Protein AF-A0A6S6RP24-F1 (afdb_monomer)

pLDDT: mean 76.15, std 16.18, range [41.09, 98.12]

Radius of gyration: 31.9 Å; Cα contacts (8 Å, |Δi|>4): 87; chains: 1; bounding box: 63×34×92 Å

Mean predicted aligned error: 13.25 Å

Foldseek 3Di:
DVVVVVLVVLVVLLVVLCVLCVVVQPPQQPDQPDDPVLDPDPDSGVVVLSVRLVVLSVVLVVVVVVVPPVSNVVSVVSSVSSSVSSVVCSVCVVVVVVVVVVVLVVVLVVLVVVLVVLVVVLVVLVVVLVVLVVVLVVDDDPVSNVVSVVVNVVSVVVNVVSVVVNVVSVVVNVVSVVVVVD

Sequence (182 aa):
MKTQKLLNALEEQIEALPEKIKSIAHSSFITLRFDQKLFHRKSHQLSECLFEIKQHFNQLKHAVITSRSEQVTFLTEKIITQIGAITRESATQTLREQESQHNQKEKTIDLYERLVQHEDYQCRLIAMINDREQKLDKQQSYVACQKLQQEIAALTGRLVRCRQALSLIERTIERYENQSIE

Nearest PDB structures (foldseek):
  3na7-assembly1_A  TM=6.190E-01  e=3.189E+00  Helicobacter pylori NCTC 11638
  4wpe-assembly1_A-2  TM=4.693E-01  e=1.958E+00  Saccharomyces cerevisiae S288C
  8otz-assembly1_DQ  TM=2.083E-01  e=5.785E+00  Bos taurus

Secondary structure (DSSP, 8-state):
-HHHHHHHHHHHHHHHHHHHHTTTTTS--SS--S-TTS-SS--SSHHHHHHHHHHHHHHHHHHHHTT-HHHHHHHHHHHHHHHHHHHHHHHHHHHHHHHHHHHHHHHHHHHHHHHHHHHHHHHHHHHHHHHHHHHHHT---HHHHHHHHHHHHHHHHHHHHHHHHHHHHHHHHHHHHHHHH-

Structure (mmCIF, N/CA/C/O backbone):
data_AF-A0A6S6RP24-F1
#
_entry.id   AF-A0A6S6RP24-F1
#
loop_
_atom_site.group_PDB
_atom_site.id
_atom_site.type_symbol
_atom_site.label_atom_id
_atom_site.label_alt_id
_atom_site.label_comp_id
_atom_site.label_asym_id
_atom_site.label_entity_id
_atom_site.label_seq_id
_atom_site.pdbx_PDB_ins_code
_atom_site.Cartn_x
_atom_site.Cartn_y
_atom_site.Cartn_z
_atom_site.occupancy
_atom_site.B_iso_or_equiv
_atom_site.auth_seq_id
_atom_site.auth_comp_id
_atom_site.auth_asym_id
_atom_site.auth_atom_id
_atom_site.pdbx_PDB_model_num
ATOM 1 N N . MET A 1 1 ? -34.838 0.017 46.800 1.00 41.09 1 MET A N 1
ATOM 2 C CA . MET A 1 1 ? -35.391 -1.172 46.105 1.00 41.09 1 MET A CA 1
ATOM 3 C C . MET A 1 1 ? -35.358 -1.066 44.575 1.00 41.09 1 MET A C 1
ATOM 5 O O . MET A 1 1 ? -34.763 -1.943 43.969 1.00 41.09 1 MET A O 1
ATOM 9 N N . LYS A 1 2 ? -35.920 -0.035 43.913 1.00 50.56 2 LYS A N 1
ATOM 10 C CA . LYS A 1 2 ? -35.819 0.102 42.434 1.00 50.56 2 LYS A CA 1
ATOM 11 C C . LYS A 1 2 ? -34.409 0.470 41.934 1.00 50.56 2 LYS A C 1
ATOM 13 O O . LYS A 1 2 ? -33.954 -0.087 40.945 1.00 50.56 2 LYS A O 1
ATOM 18 N N . THR A 1 3 ? -33.701 1.340 42.655 1.00 53.56 3 THR A N 1
ATOM 19 C CA . THR A 1 3 ? -32.332 1.781 42.322 1.00 53.56 3 THR A CA 1
ATOM 20 C C . THR A 1 3 ? -31.301 0.656 42.415 1.00 53.56 3 THR A C 1
ATOM 22 O O . THR A 1 3 ? -30.492 0.508 41.514 1.00 53.56 3 THR A O 1
ATOM 25 N N . GLN A 1 4 ? -31.381 -0.197 43.442 1.00 53.41 4 GLN A N 1
ATOM 26 C CA . GLN A 1 4 ? -30.519 -1.382 43.581 1.00 53.41 4 GLN A CA 1
ATOM 27 C C . GLN A 1 4 ? -30.743 -2.414 42.468 1.00 53.41 4 GLN A C 1
ATOM 29 O O . GLN A 1 4 ? -29.782 -2.985 41.976 1.00 53.41 4 GLN A O 1
ATOM 34 N N . LYS A 1 5 ? -31.988 -2.621 42.014 1.00 59.09 5 LYS A N 1
ATOM 35 C CA . LYS A 1 5 ? -32.266 -3.528 40.886 1.00 59.09 5 LYS A CA 1
ATOM 36 C C . LYS A 1 5 ? -31.691 -3.009 39.563 1.00 59.09 5 LYS A C 1
ATOM 38 O O . LYS A 1 5 ? -31.175 -3.800 38.786 1.00 59.09 5 LYS A O 1
ATOM 43 N N . LEU A 1 6 ? -31.745 -1.695 39.330 1.00 60.12 6 LEU A N 1
ATOM 44 C CA . LEU A 1 6 ? -31.120 -1.061 38.161 1.00 60.12 6 LEU A CA 1
ATOM 45 C C . LEU A 1 6 ? -29.589 -1.109 38.227 1.00 60.12 6 LEU A C 1
ATOM 47 O O . LEU A 1 6 ? -28.946 -1.316 37.204 1.00 60.12 6 LEU A O 1
ATOM 51 N N . LEU A 1 7 ? -29.016 -0.965 39.425 1.00 59.06 7 LEU A N 1
ATOM 52 C CA . LEU A 1 7 ? -27.573 -1.069 39.631 1.00 59.06 7 LEU A CA 1
ATOM 53 C C . LEU A 1 7 ? -27.072 -2.494 39.362 1.00 59.06 7 LEU A C 1
ATOM 55 O O . LEU A 1 7 ? -26.070 -2.657 38.678 1.00 59.06 7 LEU A O 1
ATOM 59 N N . ASN A 1 8 ? -27.822 -3.504 39.810 1.00 58.22 8 ASN A N 1
ATOM 60 C CA . ASN A 1 8 ? -27.513 -4.909 39.546 1.00 58.22 8 ASN A CA 1
ATOM 61 C C . ASN A 1 8 ? -27.674 -5.262 38.057 1.00 58.22 8 ASN A C 1
ATOM 63 O O . ASN A 1 8 ? -26.861 -6.001 37.523 1.00 58.22 8 ASN A O 1
ATOM 67 N N . ALA A 1 9 ? -28.672 -4.702 37.364 1.00 61.31 9 ALA A N 1
ATOM 68 C CA . ALA A 1 9 ? -28.836 -4.908 35.922 1.00 61.31 9 ALA A CA 1
ATOM 69 C C . ALA A 1 9 ? -27.711 -4.248 35.099 1.00 61.31 9 ALA A C 1
ATOM 71 O O . ALA A 1 9 ? -27.283 -4.790 34.083 1.00 61.31 9 ALA A O 1
ATOM 72 N N . LEU A 1 10 ? -27.210 -3.087 35.538 1.00 60.59 10 LEU A N 1
ATOM 73 C CA . LEU A 1 10 ? -26.023 -2.458 34.952 1.00 60.59 10 LEU A CA 1
ATOM 74 C C . LEU A 1 10 ? -24.7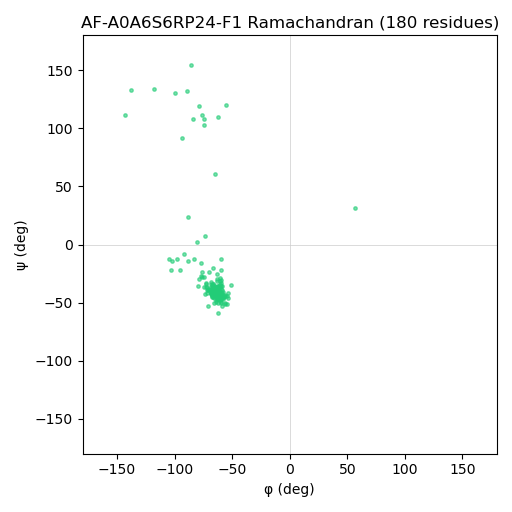56 -3.270 35.236 1.00 60.59 10 LEU A C 1
ATOM 76 O O . LEU A 1 10 ? -23.921 -3.406 34.350 1.00 60.59 10 LEU A O 1
ATOM 80 N N . GLU A 1 11 ? -24.628 -3.835 36.437 1.00 59.59 11 GLU A N 1
ATOM 81 C CA . GLU A 1 11 ? -23.529 -4.735 36.798 1.00 59.59 11 GLU A CA 1
ATOM 82 C C . GLU A 1 11 ? -23.505 -5.972 35.894 1.00 59.59 11 GLU A C 1
ATOM 84 O O . GLU A 1 11 ? -22.474 -6.290 35.312 1.00 59.59 11 GLU A O 1
ATOM 89 N N . GLU A 1 12 ? -24.665 -6.586 35.674 1.00 62.12 12 GLU A N 1
ATOM 90 C CA . GLU A 1 12 ? -24.831 -7.755 34.810 1.00 62.12 12 GLU A CA 1
ATOM 91 C C . GLU A 1 12 ? -24.532 -7.430 33.334 1.00 62.12 12 GLU A C 1
ATOM 93 O O . GLU A 1 12 ? -23.893 -8.212 32.629 1.00 62.12 12 GLU A O 1
ATOM 98 N N . GLN A 1 13 ? -24.896 -6.231 32.859 1.00 62.31 13 GL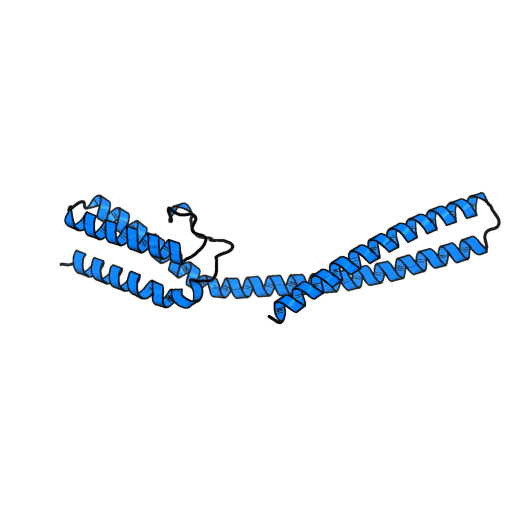N A N 1
ATOM 99 C CA . GLN A 1 13 ? -24.507 -5.767 31.521 1.00 62.31 13 GLN A CA 1
ATOM 100 C C . GLN A 1 13 ? -22.998 -5.513 31.405 1.00 62.31 13 GLN A C 1
ATOM 102 O O . GLN A 1 13 ? -22.401 -5.868 30.386 1.00 62.31 13 GLN A O 1
ATOM 107 N N . ILE A 1 14 ? -22.373 -4.938 32.437 1.00 60.78 14 ILE A N 1
ATOM 108 C CA . ILE A 1 14 ? -20.925 -4.685 32.504 1.00 60.78 14 ILE A CA 1
ATOM 109 C C . ILE A 1 14 ? -20.130 -5.994 32.605 1.00 60.78 14 ILE A C 1
ATOM 111 O O . ILE A 1 14 ? -19.039 -6.067 32.043 1.00 60.78 14 ILE A O 1
ATOM 115 N N . GLU A 1 15 ? -20.665 -7.031 33.251 1.00 62.28 15 GLU A N 1
ATOM 116 C CA . GLU A 1 15 ? -20.062 -8.370 33.298 1.00 62.28 15 GLU A CA 1
ATOM 117 C C . GLU A 1 15 ? -20.291 -9.190 32.020 1.00 62.28 15 GLU A C 1
ATOM 119 O O . GLU A 1 15 ? -19.416 -9.963 31.635 1.00 62.28 15 GLU A O 1
ATOM 124 N N . ALA A 1 16 ? -21.392 -8.976 31.295 1.00 60.91 16 ALA A N 1
ATOM 125 C CA . ALA A 1 16 ? -21.643 -9.637 30.009 1.00 60.91 16 ALA A CA 1
ATOM 126 C C . ALA A 1 16 ? -20.840 -9.031 28.837 1.00 60.91 16 ALA A C 1
ATOM 128 O O . ALA A 1 16 ? -20.539 -9.712 27.852 1.00 60.91 16 ALA A O 1
ATOM 129 N N . LEU A 1 17 ? -20.486 -7.745 28.919 1.00 59.94 17 LEU A N 1
ATOM 130 C CA . LEU A 1 17 ? -19.658 -7.039 27.935 1.00 59.94 17 LEU A CA 1
ATOM 131 C C . LEU A 1 17 ? -18.283 -7.699 27.676 1.00 59.94 17 LEU A C 1
ATOM 133 O O . LEU A 1 17 ? -17.978 -7.940 26.509 1.00 59.94 17 LEU A O 1
ATOM 137 N N . PRO A 1 18 ? -17.453 -8.046 28.680 1.00 55.69 18 PRO A N 1
ATOM 138 C CA . PRO A 1 18 ? -16.136 -8.649 28.454 1.00 55.69 18 PRO A CA 1
ATOM 139 C C . PRO A 1 18 ? -16.191 -10.022 27.769 1.00 55.69 18 PRO A C 1
ATOM 141 O O . PRO A 1 18 ? -15.279 -10.344 27.012 1.00 55.69 18 PRO A O 1
ATOM 144 N N . GLU A 1 19 ? -17.250 -10.810 27.971 1.00 58.44 19 GLU A N 1
ATOM 145 C CA . GLU A 1 19 ? -17.457 -12.083 27.262 1.00 58.44 19 GLU A CA 1
ATOM 146 C C . GLU A 1 19 ? -17.744 -11.856 25.770 1.00 58.44 19 GLU A C 1
ATOM 148 O O . GLU A 1 19 ? -17.153 -12.514 24.918 1.00 58.44 19 GLU A O 1
ATOM 153 N N . LYS A 1 20 ? -18.578 -10.860 25.438 1.00 57.97 20 LYS A N 1
ATOM 154 C CA . LYS A 1 20 ? -18.888 -10.484 24.043 1.00 57.97 20 LYS A CA 1
ATOM 155 C C . LYS A 1 20 ? -17.720 -9.817 23.316 1.00 57.97 20 LYS A C 1
ATOM 157 O O . LYS A 1 20 ? -17.671 -9.819 22.092 1.00 57.97 20 LYS A O 1
ATOM 162 N N . ILE A 1 21 ? -16.798 -9.231 24.071 1.00 54.59 21 ILE A N 1
ATOM 163 C CA . ILE A 1 21 ? -15.660 -8.463 23.563 1.00 54.59 21 ILE A CA 1
ATOM 164 C C . ILE A 1 21 ? -14.376 -9.303 23.507 1.00 54.59 21 ILE A C 1
ATOM 166 O O . ILE A 1 21 ? -13.413 -8.894 22.866 1.00 54.59 21 ILE A O 1
ATOM 170 N N . LYS A 1 22 ? -14.339 -10.484 24.135 1.00 53.84 22 LYS A N 1
ATOM 171 C CA . LYS A 1 22 ? -13.145 -11.342 24.256 1.00 53.84 22 LYS A CA 1
ATOM 172 C C . LYS A 1 22 ? -12.441 -11.619 22.919 1.00 53.84 22 LYS A C 1
ATOM 174 O O . LYS A 1 22 ? -11.217 -11.661 22.890 1.00 53.84 22 LYS A O 1
ATOM 179 N N . SER A 1 23 ? -13.188 -11.744 21.819 1.00 52.81 23 SER A N 1
ATOM 180 C CA . SER A 1 23 ? -12.638 -11.932 20.466 1.00 52.81 23 SER A CA 1
ATOM 181 C C . SER A 1 23 ? -12.059 -10.654 19.839 1.00 52.81 23 SER A C 1
ATOM 183 O O . SER A 1 23 ? -11.188 -10.737 18.983 1.00 52.81 23 SER A O 1
ATOM 185 N N . ILE A 1 24 ? -12.503 -9.476 20.283 1.00 53.16 24 ILE A N 1
ATOM 186 C CA . ILE A 1 24 ? -12.165 -8.149 19.732 1.00 53.16 24 ILE A CA 1
ATOM 187 C C . ILE A 1 24 ? -11.167 -7.405 20.650 1.00 53.16 24 ILE A C 1
ATOM 189 O O . ILE A 1 24 ? -10.544 -6.419 20.269 1.00 53.16 24 ILE A O 1
ATOM 193 N N . ALA A 1 25 ? -10.952 -7.886 21.879 1.00 47.56 25 ALA A N 1
ATOM 194 C CA . ALA A 1 25 ? -10.110 -7.241 22.894 1.00 47.56 25 ALA A CA 1
ATOM 195 C C . ALA A 1 25 ? -8.635 -7.055 22.476 1.00 47.56 25 ALA A C 1
ATOM 197 O O . ALA A 1 25 ? -7.936 -6.198 23.031 1.00 47.56 25 ALA A O 1
ATOM 198 N N . HIS A 1 26 ? -8.166 -7.852 21.512 1.00 46.22 26 HIS A N 1
ATOM 199 C CA . HIS A 1 26 ? -6.791 -7.838 21.012 1.00 46.22 26 HIS A CA 1
ATOM 200 C C . HIS A 1 26 ? -6.622 -7.113 19.674 1.00 46.22 26 HIS A C 1
ATOM 202 O O . HIS A 1 26 ? -5.490 -6.782 19.326 1.00 46.22 26 HIS A O 1
ATOM 208 N N . SER A 1 27 ? -7.705 -6.819 18.943 1.00 51.81 27 SER A N 1
ATOM 209 C CA . SER A 1 27 ? -7.604 -5.984 17.748 1.00 51.81 27 SER A CA 1
ATOM 210 C C . SER A 1 27 ? -7.416 -4.539 18.200 1.00 51.81 27 SER A C 1
ATOM 212 O O . SER A 1 27 ? -8.355 -3.888 18.662 1.00 51.81 27 SER A O 1
ATOM 214 N N . SER A 1 28 ? -6.184 -4.044 18.124 1.00 47.38 28 SER A N 1
ATOM 215 C CA . SER A 1 28 ? -5.903 -2.619 18.244 1.00 47.38 28 SER A CA 1
ATOM 216 C C . SER A 1 28 ? -6.737 -1.879 17.199 1.00 47.38 28 SER A C 1
ATOM 218 O O . SER A 1 28 ? -6.637 -2.129 15.996 1.00 47.38 28 SER A O 1
ATOM 220 N N . PHE A 1 29 ? -7.612 -0.979 17.643 1.00 53.00 29 PHE A N 1
ATOM 221 C CA . PHE A 1 29 ? -8.398 -0.193 16.701 1.00 53.00 29 PHE A CA 1
ATOM 222 C C . PHE A 1 29 ? -7.476 0.855 16.093 1.00 53.00 29 PHE A C 1
ATOM 224 O O . PHE A 1 29 ? -7.095 1.827 16.746 1.00 53.00 29 PHE A O 1
ATOM 231 N N . ILE A 1 30 ? -7.127 0.660 14.822 1.00 47.44 30 ILE A N 1
ATOM 232 C CA . ILE A 1 30 ? -6.293 1.597 14.056 1.00 47.44 30 ILE A CA 1
ATOM 233 C C . ILE A 1 30 ? -6.978 2.975 13.972 1.00 47.44 30 ILE A C 1
ATOM 235 O O . ILE A 1 30 ? -6.305 4.002 13.947 1.00 47.44 30 ILE A O 1
ATOM 239 N N . THR A 1 31 ? -8.317 3.026 14.020 1.00 51.00 31 THR A N 1
ATOM 240 C CA . THR A 1 31 ? -9.085 4.270 14.181 1.00 51.00 31 THR A CA 1
ATOM 241 C C . THR A 1 31 ? -10.323 4.047 15.056 1.00 51.00 31 THR A C 1
ATOM 243 O O . THR A 1 31 ? -11.272 3.379 14.654 1.00 51.00 31 THR A O 1
ATOM 246 N N . LEU A 1 32 ? -10.338 4.620 16.262 1.00 56.38 32 LEU A N 1
ATOM 247 C CA . LEU A 1 32 ? -11.552 4.700 17.080 1.00 56.38 32 LEU A CA 1
ATOM 248 C C . LEU A 1 32 ? -12.448 5.799 16.506 1.00 56.38 32 LEU A C 1
ATOM 250 O O . LEU A 1 32 ? -12.112 6.978 16.602 1.00 56.38 32 LEU A O 1
ATOM 254 N N . ARG A 1 33 ? -13.593 5.423 15.923 1.00 58.53 33 ARG A N 1
ATOM 255 C CA . ARG A 1 33 ? -14.629 6.378 15.475 1.00 58.53 33 ARG A CA 1
ATOM 256 C C . ARG A 1 33 ? -15.645 6.704 16.578 1.00 58.53 33 ARG A C 1
ATOM 258 O O . ARG A 1 33 ? -16.769 7.113 16.296 1.00 58.53 33 ARG A O 1
ATOM 265 N N . PHE A 1 34 ? -15.245 6.539 17.835 1.00 59.41 34 PHE A N 1
ATOM 266 C CA . PHE A 1 34 ? -15.985 7.052 18.981 1.00 59.41 34 PHE A CA 1
ATOM 267 C C . PHE A 1 34 ? -15.622 8.494 19.281 1.00 59.41 34 PHE A C 1
ATOM 269 O O . PHE A 1 34 ? -14.508 8.941 19.009 1.00 59.41 34 PHE A O 1
ATOM 276 N N . ASP A 1 35 ? -16.556 9.202 19.910 1.00 58.91 35 ASP A N 1
ATOM 277 C CA . ASP A 1 35 ? -16.285 10.525 20.446 1.00 58.91 35 ASP A CA 1
ATOM 278 C C . ASP A 1 35 ? -15.203 10.413 21.536 1.00 58.91 35 ASP A C 1
ATOM 280 O O . ASP A 1 35 ? -15.426 9.846 22.609 1.00 58.91 35 ASP A O 1
ATOM 284 N N . GLN A 1 36 ? -14.003 10.926 21.243 1.00 58.16 36 GLN A N 1
ATOM 285 C CA . GLN A 1 36 ? -12.819 10.858 22.115 1.00 58.16 36 GLN A CA 1
ATOM 286 C C . GLN A 1 36 ? -13.042 11.529 23.478 1.00 58.16 36 GLN A C 1
ATOM 288 O O . GLN A 1 36 ? -12.245 11.350 24.391 1.00 58.16 36 GLN A O 1
ATOM 293 N N . LYS A 1 37 ? -14.125 12.298 23.625 1.00 59.94 37 LYS A N 1
ATOM 294 C CA . LYS A 1 37 ? -14.534 12.934 24.881 1.00 59.94 37 LYS A CA 1
ATOM 295 C C . LYS A 1 37 ? -15.197 11.963 25.862 1.00 59.94 37 LYS A C 1
ATOM 297 O O . LYS A 1 37 ? -15.317 12.289 27.042 1.00 59.94 37 LYS A O 1
ATOM 302 N N . LEU A 1 38 ? -15.630 10.788 25.397 1.00 62.12 38 LEU A N 1
ATOM 303 C CA . LEU A 1 38 ? -16.300 9.789 26.233 1.00 62.12 38 LEU A CA 1
ATOM 304 C C . LEU A 1 38 ? -15.322 9.026 27.131 1.00 62.12 38 LEU A C 1
ATOM 306 O O . LEU A 1 38 ? -15.717 8.609 28.219 1.00 62.12 38 LEU A O 1
ATOM 310 N N . PHE A 1 39 ? -14.061 8.881 26.721 1.00 60.47 39 PHE A N 1
ATOM 311 C CA . PHE A 1 39 ? -13.030 8.150 27.460 1.00 60.47 39 PHE A CA 1
ATOM 312 C C . PHE A 1 39 ? -11.891 9.090 27.858 1.00 60.47 39 PHE A C 1
ATOM 314 O O . PHE A 1 39 ? -11.430 9.911 27.070 1.00 60.47 39 PHE A O 1
ATOM 321 N N . HIS A 1 40 ? -11.460 9.013 29.114 1.00 53.41 40 HIS A N 1
ATOM 322 C CA . HIS A 1 40 ? -10.405 9.860 29.670 1.00 53.41 40 HIS A CA 1
ATOM 323 C C . HIS A 1 40 ? -9.020 9.442 29.176 1.00 53.41 40 HIS A C 1
ATOM 325 O O . HIS A 1 40 ? -8.121 10.281 29.081 1.00 53.41 40 HIS A O 1
ATOM 331 N N . ARG A 1 41 ? -8.832 8.163 28.832 1.00 54.06 41 ARG A N 1
ATOM 332 C CA . ARG A 1 41 ? -7.605 7.687 28.189 1.00 54.06 41 ARG A CA 1
ATOM 333 C C . ARG A 1 41 ? -7.831 7.555 26.690 1.00 54.06 41 ARG A C 1
ATOM 335 O O . ARG A 1 41 ? -8.789 6.909 26.273 1.00 54.06 41 ARG A O 1
ATOM 342 N N . LYS A 1 42 ? -6.910 8.122 25.896 1.00 54.47 42 LYS A N 1
ATOM 343 C CA . LYS A 1 42 ? -6.751 7.903 24.442 1.00 54.47 42 LYS A CA 1
ATOM 344 C C . LYS A 1 42 ? -6.351 6.446 24.176 1.00 54.47 42 LYS A C 1
ATOM 346 O O . LYS A 1 42 ? -5.248 6.150 23.733 1.00 54.47 42 LYS A O 1
ATOM 351 N N . SER A 1 43 ? -7.221 5.542 24.581 1.00 52.06 43 SER A N 1
ATOM 352 C CA . SER A 1 43 ? -6.982 4.120 24.659 1.00 52.06 43 SER A CA 1
ATOM 353 C C . SER A 1 43 ? -7.229 3.530 23.286 1.00 52.06 43 SER A C 1
ATOM 355 O O . SER A 1 43 ? -8.364 3.448 22.838 1.00 52.06 43 SER A O 1
ATOM 357 N N . HIS A 1 44 ? -6.161 3.129 22.598 1.00 56.00 44 HIS A N 1
ATOM 358 C CA . HIS A 1 44 ? -6.232 2.476 21.284 1.00 56.00 44 HIS A CA 1
ATOM 359 C C . HIS A 1 44 ? -6.716 1.012 21.364 1.00 56.00 44 HIS A C 1
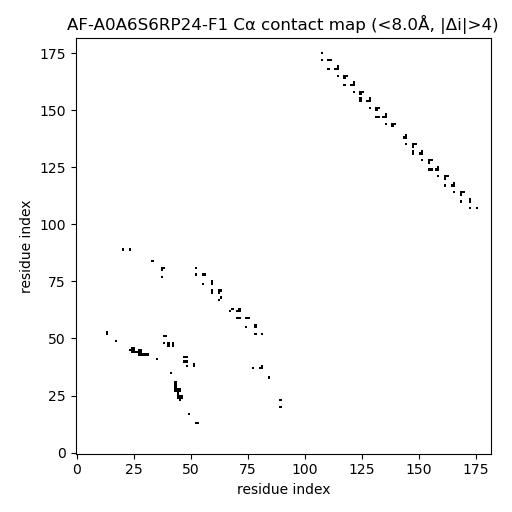ATOM 361 O O . HIS A 1 44 ? -6.700 0.284 20.370 1.00 56.00 44 HIS A O 1
ATOM 367 N N . GLN A 1 45 ? -7.150 0.573 22.549 1.00 59.69 45 GLN A N 1
ATOM 368 C CA . GLN A 1 45 ? -7.472 -0.811 22.860 1.00 59.69 45 GLN A CA 1
ATOM 369 C C . GLN A 1 45 ? -8.757 -0.899 23.692 1.00 59.69 45 GLN A C 1
ATOM 371 O O . GLN A 1 45 ? -8.904 -0.197 24.694 1.00 59.69 45 GLN A O 1
ATOM 376 N N . LEU A 1 46 ? -9.679 -1.800 23.317 1.00 63.78 46 LEU A N 1
ATOM 377 C CA . LEU A 1 46 ? -10.962 -1.935 24.024 1.00 63.78 46 LEU A CA 1
ATOM 378 C C . LEU A 1 46 ? -10.804 -2.372 25.486 1.00 63.78 46 LEU A C 1
ATOM 380 O O . LEU A 1 46 ? -11.673 -2.102 26.314 1.00 63.78 46 LEU A O 1
ATOM 384 N N . SER A 1 47 ? -9.701 -3.053 25.801 1.00 62.47 47 SER A N 1
ATOM 385 C CA . SER A 1 47 ? -9.357 -3.499 27.152 1.00 62.47 47 SER A CA 1
ATOM 386 C C . SER A 1 47 ? -9.225 -2.328 28.131 1.00 62.47 47 SER A C 1
ATOM 388 O O . SER A 1 47 ? -9.693 -2.416 29.267 1.00 62.47 47 SER A O 1
ATOM 390 N N . GLU A 1 48 ? -8.657 -1.208 27.688 1.00 68.56 48 GLU A N 1
ATOM 391 C CA . GLU A 1 48 ? -8.508 -0.001 28.498 1.00 68.56 48 GLU A CA 1
ATOM 392 C C . GLU A 1 48 ? -9.845 0.739 28.660 1.00 68.56 48 GLU A C 1
ATOM 394 O O . GLU A 1 48 ? -10.150 1.202 29.760 1.00 68.56 48 GLU A O 1
ATOM 399 N N . CYS A 1 49 ? -10.694 0.765 27.623 1.00 66.31 49 CYS A N 1
ATOM 400 C CA . CYS A 1 49 ? -12.059 1.295 27.728 1.00 66.31 49 CYS A CA 1
ATOM 401 C C . CYS A 1 49 ? -12.905 0.486 28.729 1.00 66.31 49 CYS A C 1
ATOM 403 O O . CYS A 1 49 ? -13.655 1.056 29.523 1.00 66.31 49 CYS A O 1
ATOM 405 N N . LEU A 1 50 ? -12.756 -0.844 28.741 1.00 67.56 50 LEU A N 1
ATOM 406 C CA . LEU A 1 50 ? -13.416 -1.719 29.714 1.00 67.56 50 LEU A CA 1
ATOM 407 C C . LEU A 1 50 ? -12.910 -1.491 31.142 1.00 67.56 50 LEU A C 1
ATOM 409 O O . LEU A 1 50 ? -13.700 -1.517 32.088 1.00 67.56 50 LEU A O 1
ATOM 413 N N . PHE A 1 51 ? -11.609 -1.255 31.314 1.00 69.62 51 PHE A N 1
ATOM 414 C CA . PHE A 1 51 ? -11.048 -0.907 32.616 1.00 69.62 51 PHE A CA 1
ATOM 415 C C . PHE A 1 51 ? -11.602 0.430 33.127 1.00 69.62 51 PHE A C 1
ATOM 417 O O . PHE A 1 51 ? -11.986 0.529 34.292 1.00 69.62 51 PHE A O 1
ATOM 424 N N . GLU A 1 52 ? -11.718 1.431 32.253 1.00 72.81 52 GLU A N 1
ATOM 425 C CA . GLU A 1 52 ? -12.277 2.740 32.599 1.00 72.81 52 GLU A CA 1
ATOM 426 C C . GLU A 1 52 ? -13.754 2.645 33.023 1.00 72.81 52 GLU A C 1
ATOM 428 O O . GLU A 1 52 ? -14.142 3.232 34.033 1.00 72.81 52 GLU A O 1
ATOM 433 N N . ILE A 1 53 ? -14.564 1.828 32.337 1.00 69.75 53 ILE A N 1
ATOM 434 C CA . ILE A 1 53 ? -15.959 1.558 32.733 1.00 69.75 53 ILE A CA 1
ATOM 435 C C . ILE A 1 53 ? -16.020 0.903 34.117 1.00 69.75 53 ILE A C 1
ATOM 437 O O . ILE A 1 53 ? -16.815 1.323 34.960 1.00 69.75 53 ILE A O 1
ATOM 441 N N . LYS A 1 54 ? -15.156 -0.083 34.398 1.00 71.19 54 LYS A N 1
ATOM 442 C CA . LYS A 1 54 ? -15.082 -0.720 35.726 1.00 71.19 54 LYS A CA 1
ATOM 443 C C . LYS A 1 54 ? -14.691 0.277 36.819 1.00 71.19 54 LYS A C 1
ATOM 445 O O . LYS A 1 54 ? -15.248 0.234 37.916 1.00 71.19 54 LYS A O 1
ATOM 450 N N . GLN A 1 55 ? -13.779 1.206 36.532 1.00 74.81 55 GLN A N 1
ATOM 451 C CA . GLN A 1 55 ? -13.421 2.271 37.472 1.00 74.81 55 GLN A CA 1
ATOM 452 C C . GLN A 1 55 ? -14.578 3.250 37.712 1.00 74.81 55 GLN A C 1
ATOM 454 O O . GLN A 1 55 ? -14.877 3.550 38.870 1.00 74.81 55 GLN A O 1
ATOM 459 N N . HIS A 1 56 ? -15.271 3.697 36.661 1.00 70.69 56 HIS A N 1
ATOM 460 C CA . HIS A 1 56 ? -16.453 4.556 36.794 1.00 70.69 56 HIS A CA 1
ATOM 461 C C . HIS A 1 56 ? -17.594 3.860 37.551 1.00 70.69 56 HIS A C 1
ATOM 463 O O . HIS A 1 56 ? -18.280 4.494 38.351 1.00 70.69 56 HIS A O 1
ATOM 469 N N . PHE A 1 57 ? -17.765 2.549 37.373 1.00 68.81 57 PHE A N 1
ATOM 470 C CA . PHE A 1 57 ? -18.758 1.765 38.104 1.00 68.81 57 PHE A CA 1
ATOM 471 C C . PHE A 1 57 ? -18.434 1.652 39.604 1.00 68.81 57 PHE A C 1
ATOM 473 O O . PHE A 1 57 ? -19.315 1.812 40.450 1.00 68.81 57 PHE A O 1
ATOM 480 N N . ASN A 1 58 ? -17.160 1.472 39.963 1.00 72.31 58 ASN A N 1
ATOM 481 C CA . ASN A 1 58 ? -16.734 1.502 41.365 1.00 72.31 58 ASN A CA 1
ATOM 482 C C . ASN A 1 58 ? -16.949 2.889 41.996 1.00 72.31 58 ASN A C 1
ATOM 484 O O . ASN A 1 58 ? -17.423 2.991 43.128 1.00 72.31 58 ASN A O 1
ATOM 488 N N . GLN A 1 59 ? -16.683 3.967 41.253 1.00 71.44 59 GLN A N 1
ATOM 489 C CA . GLN A 1 59 ? -16.975 5.335 41.699 1.00 71.44 59 GLN A CA 1
ATOM 490 C C . GLN A 1 59 ? -18.482 5.576 41.881 1.00 71.44 59 GLN A C 1
ATOM 492 O O . GLN A 1 59 ? -18.884 6.203 42.861 1.00 71.44 59 GLN A O 1
ATOM 497 N N . LEU A 1 60 ? -19.321 5.017 41.002 1.00 72.25 60 LEU A N 1
ATOM 498 C CA . LEU A 1 60 ? -20.779 5.049 41.132 1.00 72.25 60 LEU A CA 1
ATOM 499 C C . LEU A 1 60 ? -21.246 4.337 42.412 1.00 72.25 60 LEU A C 1
ATOM 501 O O . LEU A 1 60 ? -22.059 4.894 43.150 1.00 72.25 60 LEU A O 1
ATOM 505 N N . LYS A 1 61 ? -20.694 3.155 42.731 1.00 70.94 61 LYS A N 1
ATOM 506 C CA . LYS A 1 61 ? -20.993 2.430 43.983 1.00 70.94 61 LYS A CA 1
ATOM 507 C C . LYS A 1 61 ? -20.694 3.281 45.221 1.00 70.94 61 LYS A C 1
ATOM 509 O O . LYS A 1 61 ? -21.530 3.364 46.120 1.00 70.94 61 LYS A O 1
ATOM 514 N N . HIS A 1 62 ? -19.556 3.974 45.251 1.00 68.00 62 HIS A N 1
ATOM 515 C CA . HIS A 1 62 ? -19.216 4.883 46.352 1.00 68.00 62 HIS A CA 1
ATOM 516 C C . HIS A 1 62 ? -20.113 6.138 46.401 1.00 68.00 62 HIS A C 1
ATOM 518 O O . HIS A 1 62 ? -20.528 6.562 47.484 1.00 68.00 62 HIS A O 1
ATOM 524 N N . ALA A 1 63 ? -20.478 6.715 45.253 1.00 65.75 63 ALA A N 1
ATOM 525 C CA . ALA A 1 63 ? -21.355 7.889 45.179 1.00 65.75 63 ALA A CA 1
ATOM 526 C C . ALA A 1 63 ? -22.793 7.600 45.653 1.00 65.75 63 ALA A C 1
ATOM 528 O O . ALA A 1 63 ? -23.413 8.453 46.293 1.00 65.75 63 ALA A O 1
ATOM 529 N N . VAL A 1 64 ? -23.295 6.383 45.410 1.00 65.00 64 VAL A N 1
ATOM 530 C CA . VAL A 1 64 ? -24.599 5.911 45.909 1.00 65.00 64 VAL A CA 1
ATOM 531 C C . VAL A 1 64 ? -24.601 5.777 47.434 1.00 65.00 64 VAL A C 1
ATOM 533 O O . VAL A 1 64 ? -25.570 6.182 48.072 1.00 65.00 64 VAL A O 1
ATOM 536 N N . ILE A 1 65 ? -23.509 5.291 48.034 1.00 64.88 65 ILE A N 1
ATOM 537 C CA . ILE A 1 65 ? -23.357 5.222 49.501 1.00 64.88 65 ILE A CA 1
ATOM 538 C C . ILE A 1 65 ? -23.337 6.633 50.114 1.00 64.88 65 ILE A C 1
ATOM 540 O O . ILE A 1 65 ? -23.926 6.871 51.165 1.00 64.88 65 ILE A O 1
ATOM 544 N N . THR A 1 66 ? -22.722 7.593 49.421 1.00 64.81 66 THR A N 1
ATOM 545 C CA . THR A 1 66 ? -22.593 8.991 49.875 1.00 64.81 66 THR A CA 1
ATOM 546 C C . THR A 1 66 ? -23.861 9.833 49.619 1.00 64.81 66 THR A C 1
ATOM 548 O O . THR A 1 66 ? -23.880 11.023 49.919 1.00 64.81 66 THR A O 1
ATOM 551 N N . SER A 1 67 ? -24.936 9.239 49.077 1.00 61.09 67 SER A N 1
ATOM 552 C CA . SER A 1 67 ? -26.240 9.883 48.820 1.00 61.09 67 SER A CA 1
ATOM 553 C C . SER A 1 67 ? -26.201 11.143 47.933 1.00 61.09 67 SER A C 1
ATOM 555 O O . SER A 1 67 ? -27.030 12.038 48.082 1.00 61.09 67 SER A O 1
ATOM 557 N N . ARG A 1 68 ? -25.266 11.229 46.975 1.00 65.19 68 ARG A N 1
ATOM 558 C CA . ARG A 1 68 ? -25.183 12.358 46.025 1.00 65.19 68 ARG A CA 1
ATOM 559 C C . ARG A 1 68 ? -25.935 12.043 44.732 1.00 65.19 68 ARG A C 1
ATOM 561 O O . ARG A 1 68 ? -25.363 11.479 43.802 1.00 65.19 68 ARG A O 1
ATOM 568 N N . SER A 1 69 ? -27.213 12.412 44.671 1.00 67.19 69 SER A N 1
ATOM 569 C CA . SER A 1 69 ? -28.117 12.104 43.549 1.00 67.19 69 SER A CA 1
ATOM 570 C C . SER A 1 69 ? -27.607 12.595 42.189 1.00 67.19 69 SER A C 1
ATOM 572 O O . SER A 1 69 ? -27.626 11.829 41.232 1.00 67.19 69 SER A O 1
ATOM 574 N N . GLU A 1 70 ? -27.092 13.822 42.109 1.00 71.06 70 GLU A N 1
ATOM 575 C CA . GLU A 1 70 ? -26.616 14.427 40.851 1.00 71.06 70 GLU A CA 1
ATOM 576 C C . GLU A 1 70 ? -25.355 13.747 40.293 1.00 71.06 70 GLU A C 1
ATOM 578 O O . GLU A 1 70 ? -25.180 13.611 39.084 1.00 71.06 70 GLU A O 1
ATOM 583 N N . GLN A 1 71 ? -24.472 13.266 41.173 1.00 67.88 71 GLN A N 1
ATOM 584 C CA . GLN A 1 71 ? -23.271 12.534 40.754 1.00 67.88 71 GLN A CA 1
ATOM 585 C C . GLN A 1 71 ? -23.628 11.134 40.252 1.00 67.88 71 GLN A C 1
ATOM 587 O O . GLN A 1 71 ? -23.014 10.634 39.311 1.00 67.88 71 GLN A O 1
ATOM 592 N N . VAL A 1 72 ? -24.649 10.517 40.850 1.00 71.38 72 VAL A N 1
ATOM 593 C CA . VAL A 1 72 ? -25.159 9.210 40.432 1.00 71.38 72 VAL A CA 1
ATOM 594 C C . VAL A 1 72 ? -25.813 9.293 39.053 1.00 71.38 72 VAL A C 1
ATOM 596 O O . VAL A 1 72 ? -25.532 8.439 38.213 1.00 71.38 72 VAL A O 1
ATOM 599 N N . THR A 1 73 ? -26.631 10.314 38.778 1.00 71.81 73 THR A N 1
ATOM 600 C CA . THR A 1 73 ? -27.265 10.483 37.458 1.00 71.81 73 THR A CA 1
ATOM 601 C C . THR A 1 73 ? -26.226 10.725 36.365 1.00 71.81 73 THR A C 1
ATOM 603 O O . THR A 1 73 ? -26.217 9.997 35.375 1.00 71.81 73 THR A O 1
ATOM 606 N N . PHE A 1 74 ? -25.281 11.643 36.590 1.00 73.75 74 PHE A N 1
ATOM 607 C CA . PHE A 1 74 ? -24.220 11.955 35.627 1.00 73.75 74 PHE A CA 1
ATOM 608 C C . PHE A 1 74 ? -23.338 10.741 35.294 1.00 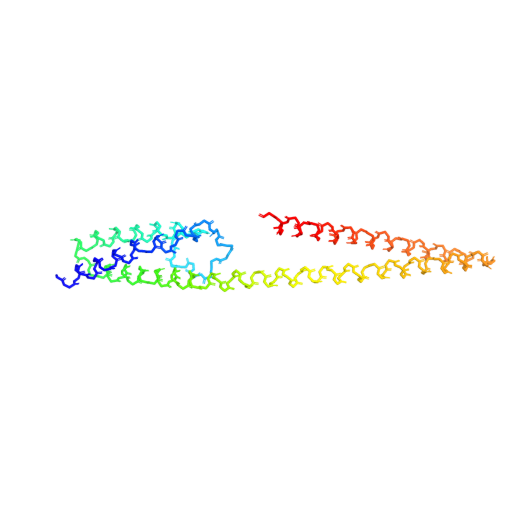73.75 74 PHE A C 1
ATOM 610 O O . PHE A 1 74 ? -23.080 10.446 34.126 1.00 73.75 74 PHE A O 1
ATOM 617 N N . LEU A 1 75 ? -22.888 9.998 36.311 1.00 71.69 75 LEU A N 1
ATOM 618 C CA . LEU A 1 75 ? -22.062 8.806 36.103 1.00 71.69 75 LEU A CA 1
ATOM 619 C C . LEU A 1 75 ? -22.839 7.688 35.398 1.00 71.69 75 LEU A C 1
ATOM 621 O O . LEU A 1 75 ? -22.270 6.987 34.564 1.00 71.69 75 LEU A O 1
ATOM 625 N N . THR A 1 76 ? -24.133 7.538 35.687 1.00 68.81 76 THR A N 1
ATOM 626 C CA . THR A 1 76 ? -24.974 6.524 35.035 1.00 68.81 76 THR A CA 1
ATOM 627 C C . THR A 1 76 ? -25.168 6.840 33.551 1.00 68.81 76 THR A C 1
ATOM 629 O O . THR A 1 76 ? -24.980 5.962 32.712 1.00 68.81 76 THR A O 1
ATOM 632 N N . GLU A 1 77 ? -25.463 8.095 33.203 1.00 74.75 77 GLU A N 1
ATOM 633 C CA . GLU A 1 77 ? -25.569 8.539 31.806 1.00 74.75 77 GLU A CA 1
ATOM 634 C C . GLU A 1 77 ? -24.244 8.368 31.052 1.00 74.75 77 GLU A C 1
ATOM 636 O O . GLU A 1 77 ? -24.218 7.887 29.913 1.00 74.75 77 GLU A O 1
ATOM 641 N N . LYS A 1 78 ? -23.118 8.678 31.706 1.00 73.25 78 LYS A N 1
ATOM 642 C CA . LYS A 1 78 ? -21.781 8.468 31.140 1.00 73.25 78 LYS A CA 1
ATOM 643 C C . LYS A 1 78 ? -21.491 6.983 30.887 1.00 73.25 78 LYS A C 1
ATOM 645 O O . LYS A 1 78 ? -20.972 6.633 29.834 1.00 73.25 78 LYS A O 1
ATOM 650 N N . ILE A 1 79 ? -21.864 6.090 31.802 1.00 71.56 79 ILE A N 1
ATOM 651 C CA . ILE A 1 79 ? -21.665 4.643 31.623 1.00 71.56 79 ILE A CA 1
ATOM 652 C C . ILE A 1 79 ? -22.556 4.103 30.497 1.00 71.56 79 ILE A C 1
ATOM 654 O O . ILE A 1 79 ? -22.079 3.354 29.648 1.00 71.56 79 ILE A O 1
ATOM 658 N N . ILE A 1 80 ? -23.826 4.512 30.430 1.00 75.50 80 ILE A N 1
ATOM 659 C CA . ILE A 1 80 ? -24.747 4.084 29.364 1.00 75.50 80 ILE A CA 1
ATOM 660 C C . ILE A 1 80 ? -24.239 4.530 27.989 1.00 75.50 80 ILE A C 1
ATOM 662 O O . ILE A 1 80 ? -24.249 3.743 27.041 1.00 75.50 80 ILE A O 1
ATOM 666 N N . THR A 1 81 ? -23.754 5.768 27.869 1.00 76.12 81 THR A N 1
ATOM 667 C CA . THR A 1 81 ? -23.178 6.270 26.611 1.00 76.12 81 THR A CA 1
ATOM 668 C C . THR A 1 81 ? -21.891 5.530 26.232 1.00 76.12 81 THR A C 1
ATOM 670 O O . THR A 1 81 ? -21.730 5.170 25.066 1.00 76.12 81 THR A O 1
ATOM 673 N N . GLN A 1 82 ? -21.022 5.209 27.198 1.00 71.50 82 GLN A N 1
ATOM 674 C CA . GLN A 1 82 ? -19.822 4.388 26.977 1.00 71.50 82 GLN A CA 1
ATOM 675 C C . GLN A 1 82 ? -20.165 2.956 26.519 1.00 71.50 82 GLN A C 1
ATOM 677 O O . GLN A 1 82 ? -19.556 2.448 25.576 1.00 71.50 82 GLN A O 1
ATOM 682 N N . ILE A 1 83 ? -21.172 2.314 27.121 1.00 73.88 83 ILE A N 1
ATOM 683 C CA . ILE A 1 83 ? -21.655 0.980 26.721 1.00 73.88 83 ILE A CA 1
ATOM 684 C C . ILE A 1 83 ? -22.290 1.019 25.322 1.00 73.88 83 ILE A C 1
ATOM 686 O O . ILE A 1 83 ? -22.018 0.158 24.480 1.00 73.88 83 ILE A O 1
ATOM 690 N N . GLY A 1 84 ? -23.118 2.029 25.048 1.00 75.06 84 GLY A N 1
ATOM 691 C CA . GLY A 1 84 ? -23.748 2.229 23.742 1.00 75.06 84 GLY A CA 1
ATOM 692 C C . GLY A 1 84 ? -22.729 2.462 22.625 1.00 75.06 84 GLY A C 1
ATOM 693 O O . GLY A 1 84 ? -22.907 1.967 21.513 1.00 75.06 84 GLY A O 1
ATOM 694 N N . ALA A 1 85 ? -21.630 3.157 22.927 1.00 72.69 85 ALA A N 1
ATOM 695 C CA . ALA A 1 85 ? -20.500 3.282 22.020 1.00 72.69 85 ALA A CA 1
ATOM 696 C C . ALA A 1 85 ? -19.882 1.899 21.747 1.00 72.69 85 ALA A C 1
ATOM 698 O O . ALA A 1 85 ? -19.919 1.427 20.613 1.00 72.69 85 ALA A O 1
ATOM 699 N N . ILE A 1 86 ? -19.418 1.192 22.782 1.00 72.25 86 ILE A N 1
ATOM 700 C CA . ILE A 1 86 ? -18.748 -0.113 22.630 1.00 72.25 86 ILE A CA 1
ATOM 701 C C . ILE A 1 86 ? -19.590 -1.118 21.832 1.00 72.25 86 ILE A C 1
ATOM 703 O O . ILE A 1 86 ? -19.083 -1.757 20.913 1.00 72.25 86 ILE A O 1
ATOM 707 N N . THR A 1 87 ? -20.881 -1.228 22.140 1.00 73.94 87 THR A N 1
ATOM 708 C CA . THR A 1 87 ? -21.789 -2.163 21.456 1.00 73.94 87 THR A CA 1
ATOM 709 C C . THR A 1 87 ? -21.991 -1.822 19.977 1.00 73.94 87 THR A C 1
ATOM 711 O O . THR A 1 87 ? -22.026 -2.720 19.131 1.00 73.94 87 THR A O 1
ATOM 714 N N . ARG A 1 88 ? -22.063 -0.530 19.632 1.00 74.62 88 ARG A N 1
ATOM 715 C CA . ARG A 1 88 ? -22.148 -0.073 18.238 1.00 74.62 88 ARG A CA 1
ATOM 716 C C . ARG A 1 88 ? -20.873 -0.389 17.456 1.00 74.62 88 ARG A C 1
ATOM 718 O O . ARG A 1 88 ? -20.948 -0.775 16.293 1.00 74.62 88 ARG A O 1
ATOM 725 N N . GLU A 1 89 ? -19.708 -0.268 18.076 1.00 73.38 89 GLU A N 1
ATOM 726 C CA . GLU A 1 89 ? -18.439 -0.613 17.419 1.00 73.38 89 GLU A CA 1
ATOM 727 C C . GLU A 1 89 ? -18.270 -2.104 17.247 1.00 73.38 89 GLU A C 1
ATOM 729 O O . GLU A 1 89 ? -17.908 -2.531 16.161 1.00 73.38 89 GLU A O 1
ATOM 734 N N . SER A 1 90 ? -18.628 -2.909 18.252 1.00 71.00 90 SER A N 1
ATOM 735 C CA . SER A 1 90 ? -18.613 -4.363 18.085 1.00 71.00 90 SER A CA 1
ATOM 736 C C . SER A 1 90 ? -19.531 -4.813 16.948 1.00 71.00 90 SER A C 1
ATOM 738 O O . SER A 1 90 ? -19.188 -5.728 16.209 1.00 71.00 90 SER A O 1
ATOM 740 N N . ALA A 1 91 ? -20.673 -4.140 16.759 1.00 74.94 91 ALA A N 1
ATOM 741 C CA . ALA A 1 91 ? -21.577 -4.433 15.650 1.00 74.94 91 ALA A CA 1
ATOM 742 C C . ALA A 1 91 ? -21.008 -3.977 14.293 1.00 74.94 91 ALA A C 1
ATOM 744 O O . ALA A 1 91 ? -21.153 -4.683 13.299 1.00 74.94 91 ALA A O 1
ATOM 745 N N . THR A 1 92 ? -20.343 -2.819 14.244 1.00 73.88 92 THR A N 1
ATOM 746 C CA . THR A 1 92 ? -19.768 -2.271 13.000 1.00 73.88 92 THR A CA 1
ATOM 747 C C . THR A 1 92 ? -18.399 -2.850 12.642 1.00 73.88 92 THR A C 1
ATOM 749 O O . THR A 1 92 ? -17.961 -2.680 11.508 1.00 73.88 92 THR A O 1
ATOM 752 N N . GLN A 1 93 ? -17.744 -3.573 13.551 1.00 71.56 93 GLN A N 1
ATOM 753 C CA . GLN A 1 93 ? -16.442 -4.199 13.321 1.00 71.56 93 GLN A CA 1
ATOM 754 C C . GLN A 1 93 ? -16.469 -5.199 12.156 1.00 71.56 93 GLN A C 1
ATOM 756 O O . GLN A 1 93 ? -15.584 -5.173 11.307 1.00 71.56 93 GLN A O 1
ATOM 761 N N . THR A 1 94 ? -17.524 -6.011 12.055 1.00 70.12 94 THR A N 1
ATOM 762 C CA . THR A 1 94 ? -17.694 -6.980 10.955 1.00 70.12 94 THR A CA 1
ATOM 763 C C . THR A 1 94 ? -17.754 -6.297 9.585 1.00 70.12 94 THR A C 1
ATOM 765 O O . THR A 1 94 ? -17.090 -6.719 8.642 1.00 70.12 94 THR A O 1
ATOM 768 N N . LEU A 1 95 ? -18.487 -5.184 9.488 1.00 73.69 95 LEU A N 1
ATOM 769 C CA . LEU A 1 95 ? -18.567 -4.375 8.270 1.00 73.69 95 LEU A CA 1
ATOM 770 C C . LEU A 1 95 ? -17.220 -3.717 7.935 1.00 73.69 95 LEU A C 1
ATOM 772 O O . LEU A 1 95 ? -16.874 -3.595 6.763 1.00 73.69 95 LEU A O 1
ATOM 776 N N . ARG A 1 96 ? -16.428 -3.335 8.946 1.00 70.19 96 ARG A N 1
ATOM 777 C CA . ARG A 1 96 ? -15.087 -2.759 8.742 1.00 70.19 96 ARG A CA 1
ATOM 778 C C . ARG A 1 96 ? -14.084 -3.762 8.210 1.00 70.19 96 ARG A C 1
ATOM 780 O O . ARG A 1 96 ? -13.255 -3.394 7.388 1.00 70.19 96 ARG A O 1
ATOM 787 N N . GLU A 1 97 ? -14.136 -5.001 8.682 1.00 69.81 97 GLU A N 1
ATOM 788 C CA . GLU A 1 97 ? -13.287 -6.076 8.165 1.00 69.81 97 GLU A CA 1
ATOM 789 C C . GLU A 1 97 ? -13.604 -6.357 6.693 1.00 69.81 97 GLU A C 1
ATOM 791 O O . GLU A 1 97 ? -12.699 -6.524 5.882 1.00 69.81 97 GLU A O 1
ATOM 796 N N . GLN A 1 98 ? -14.882 -6.316 6.317 1.00 72.88 98 GLN A N 1
ATOM 797 C CA . GLN A 1 98 ? -15.292 -6.451 4.919 1.00 72.88 98 GLN A CA 1
ATOM 798 C C . GLN A 1 98 ? -14.841 -5.258 4.062 1.00 72.88 98 GLN A C 1
ATOM 800 O O . GLN A 1 98 ? -14.335 -5.451 2.958 1.00 72.88 98 GLN A O 1
ATOM 805 N N . GLU A 1 99 ? -14.975 -4.028 4.565 1.00 75.69 99 GLU A N 1
ATOM 806 C CA . GLU A 1 99 ? -14.539 -2.813 3.868 1.00 75.69 99 GLU A CA 1
ATOM 807 C C . GLU A 1 99 ? -13.009 -2.759 3.714 1.00 75.69 99 GLU A C 1
ATOM 809 O O . GLU A 1 99 ? -12.502 -2.390 2.653 1.00 75.69 99 GLU A O 1
ATOM 814 N N . SER A 1 100 ? -12.244 -3.154 4.736 1.00 73.19 100 SER A N 1
ATOM 815 C CA . SER A 1 100 ? -10.780 -3.187 4.665 1.00 73.19 100 SER A CA 1
ATOM 816 C C . SER A 1 100 ? -10.289 -4.238 3.670 1.00 73.19 100 SER A C 1
ATOM 818 O O . SER A 1 100 ? -9.427 -3.928 2.848 1.00 73.19 100 SER A O 1
ATOM 820 N N . GLN A 1 101 ? -10.892 -5.430 3.669 1.00 73.50 101 GLN A N 1
ATOM 821 C CA . GLN A 1 101 ? -10.624 -6.473 2.678 1.00 73.50 101 GLN A CA 1
ATOM 822 C C . GLN A 1 101 ? -10.982 -6.018 1.259 1.00 73.50 101 GLN A C 1
ATOM 824 O O . GLN A 1 101 ? -10.246 -6.306 0.317 1.00 73.50 101 GLN A O 1
ATOM 829 N N . HIS A 1 102 ? -12.091 -5.294 1.084 1.00 72.94 102 HIS A N 1
ATOM 830 C CA . HIS A 1 102 ? -12.483 -4.761 -0.220 1.00 72.94 102 HIS A CA 1
ATOM 831 C C . HIS A 1 102 ? -11.470 -3.731 -0.737 1.00 72.94 102 HIS A C 1
ATOM 833 O O . HIS A 1 102 ? -10.943 -3.894 -1.834 1.00 72.94 102 HIS A O 1
ATOM 839 N N . ASN A 1 103 ? -11.099 -2.752 0.093 1.00 74.25 103 ASN A N 1
ATOM 840 C CA . ASN A 1 103 ? -10.076 -1.757 -0.243 1.00 74.25 103 ASN A CA 1
ATOM 841 C C . ASN A 1 103 ? -8.708 -2.393 -0.542 1.00 74.25 103 ASN A C 1
ATOM 843 O O . ASN A 1 103 ? -7.956 -1.898 -1.379 1.00 74.25 103 ASN A O 1
ATOM 847 N N . GLN A 1 104 ? -8.343 -3.468 0.164 1.00 75.12 104 GLN A N 1
ATOM 848 C CA . GLN A 1 104 ? -7.115 -4.214 -0.118 1.00 75.12 104 GLN A CA 1
ATOM 849 C C . GLN A 1 104 ? -7.172 -4.877 -1.497 1.00 75.12 104 GLN A C 1
ATOM 851 O O . GLN A 1 104 ? -6.213 -4.754 -2.252 1.00 75.12 104 GLN A O 1
ATOM 856 N N . LYS A 1 105 ? -8.299 -5.508 -1.853 1.00 74.19 105 LYS A N 1
ATOM 857 C CA . LYS A 1 105 ? -8.504 -6.107 -3.182 1.00 74.19 105 LYS A CA 1
ATOM 858 C C . LYS A 1 105 ? -8.471 -5.069 -4.304 1.00 74.19 105 LYS A C 1
ATOM 860 O O . LYS A 1 105 ? -7.867 -5.317 -5.337 1.00 74.19 105 LYS A O 1
ATOM 865 N N . GLU A 1 106 ? -9.075 -3.900 -4.111 1.00 75.31 106 GLU A N 1
ATOM 866 C CA . GLU A 1 106 ? -9.002 -2.821 -5.106 1.00 75.31 106 GLU A CA 1
ATOM 867 C C . GLU A 1 106 ? -7.561 -2.336 -5.310 1.00 75.31 106 GLU A C 1
ATOM 869 O O . GLU A 1 106 ? -7.117 -2.172 -6.444 1.00 75.31 106 GLU A O 1
ATOM 874 N N . LYS A 1 107 ? -6.792 -2.184 -4.223 1.00 79.88 107 LYS A N 1
ATOM 875 C CA . LYS A 1 107 ? -5.373 -1.804 -4.300 1.00 79.88 107 LYS A CA 1
ATOM 876 C C . LYS A 1 107 ? -4.514 -2.850 -5.002 1.00 79.88 107 LYS A C 1
ATOM 878 O O . LYS A 1 107 ? -3.581 -2.471 -5.703 1.00 79.88 107 LYS A O 1
ATOM 883 N N . THR A 1 108 ? -4.774 -4.144 -4.810 1.00 77.94 108 THR A N 1
ATOM 884 C CA . THR A 1 108 ? -4.014 -5.180 -5.524 1.00 77.94 108 THR A CA 1
ATOM 885 C C . THR A 1 108 ? -4.335 -5.162 -7.014 1.00 77.94 108 THR A C 1
ATOM 887 O O . THR A 1 108 ? -3.406 -5.213 -7.814 1.00 77.94 108 THR A O 1
ATOM 890 N N . ILE A 1 109 ? -5.608 -5.002 -7.394 1.00 79.50 109 ILE A N 1
ATOM 891 C CA . ILE A 1 109 ? -6.017 -4.855 -8.800 1.00 79.50 109 ILE A CA 1
ATOM 892 C C . ILE A 1 109 ? -5.322 -3.642 -9.445 1.00 79.50 109 ILE A C 1
ATOM 894 O O . ILE A 1 109 ? -4.705 -3.796 -10.497 1.00 79.50 109 ILE A O 1
ATOM 898 N N . ASP A 1 110 ? -5.315 -2.481 -8.780 1.00 90.44 110 ASP A N 1
ATOM 899 C CA . ASP A 1 110 ? -4.629 -1.266 -9.256 1.00 90.44 110 ASP A CA 1
ATOM 900 C C . ASP A 1 110 ? -3.114 -1.481 -9.461 1.00 90.44 110 ASP A C 1
ATOM 902 O O . ASP A 1 110 ? -2.533 -1.032 -10.451 1.00 90.44 110 ASP A O 1
ATOM 906 N N . LEU A 1 111 ? -2.449 -2.236 -8.575 1.00 90.88 111 LEU A N 1
ATOM 907 C CA . LEU A 1 111 ? -1.026 -2.567 -8.735 1.00 90.88 111 LEU A CA 1
ATOM 908 C C . LEU A 1 111 ? -0.756 -3.437 -9.965 1.00 90.88 111 LEU A C 1
ATOM 910 O O . LEU A 1 111 ? 0.222 -3.188 -10.673 1.00 90.88 111 LEU A O 1
ATOM 914 N N . TYR A 1 112 ? -1.607 -4.430 -10.222 1.00 92.12 112 TYR A N 1
ATOM 915 C CA . TYR A 1 112 ? -1.491 -5.298 -11.392 1.00 92.12 112 TYR A CA 1
ATOM 916 C C . TYR A 1 112 ? -1.756 -4.536 -12.695 1.00 92.12 112 TYR A C 1
ATOM 918 O O . TYR A 1 112 ? -0.990 -4.670 -13.649 1.00 92.12 112 TYR A O 1
ATOM 926 N N . GLU A 1 113 ? -2.773 -3.671 -12.729 1.00 93.06 113 GLU A N 1
ATOM 927 C CA . GLU A 1 113 ? -3.020 -2.790 -13.876 1.00 93.06 113 GLU A CA 1
ATOM 928 C C . GLU A 1 113 ? -1.824 -1.870 -14.142 1.00 93.06 113 GLU A C 1
ATOM 930 O O . GLU A 1 113 ? -1.374 -1.718 -15.281 1.00 93.06 113 GLU A O 1
ATOM 935 N N . ARG A 1 114 ? -1.256 -1.289 -13.082 1.00 93.06 114 ARG A N 1
ATOM 936 C CA . ARG A 1 114 ? -0.077 -0.433 -13.182 1.00 93.06 114 ARG A CA 1
ATOM 937 C C . ARG A 1 114 ? 1.162 -1.199 -13.652 1.00 93.06 114 ARG A C 1
ATOM 939 O O . ARG A 1 114 ? 1.958 -0.628 -14.396 1.00 93.06 114 ARG A O 1
ATOM 946 N N . LEU A 1 115 ? 1.338 -2.458 -13.248 1.00 95.12 115 LEU A N 1
ATOM 947 C CA . LEU A 1 115 ? 2.433 -3.307 -13.723 1.00 95.12 115 LEU A CA 1
ATOM 948 C C . LEU A 1 115 ? 2.372 -3.449 -15.249 1.00 95.12 115 LEU A C 1
ATOM 950 O O . LEU A 1 115 ? 3.326 -3.062 -15.922 1.00 95.12 115 LEU A O 1
ATOM 954 N N . VAL A 1 116 ? 1.219 -3.858 -15.787 1.00 94.81 116 VAL A N 1
ATOM 955 C CA . VAL A 1 116 ? 1.010 -4.023 -17.238 1.00 94.81 116 VAL A CA 1
ATOM 956 C C . VAL A 1 116 ? 1.266 -2.715 -17.993 1.00 94.81 116 VAL A C 1
ATOM 958 O O . VAL A 1 116 ? 1.998 -2.691 -18.981 1.00 94.81 116 VAL A O 1
ATOM 961 N N . GLN A 1 117 ? 0.745 -1.588 -17.495 1.00 94.50 117 GLN A N 1
ATOM 962 C CA . GLN A 1 117 ? 0.982 -0.278 -18.118 1.00 94.50 117 GLN A CA 1
ATOM 963 C C . GLN A 1 117 ? 2.475 0.075 -18.191 1.00 94.50 117 GLN A C 1
ATOM 965 O O . GLN A 1 117 ? 2.950 0.633 -19.184 1.00 94.50 117 GLN A O 1
ATOM 970 N N . HIS A 1 118 ? 3.230 -0.213 -17.130 1.00 95.38 118 HIS A N 1
ATOM 971 C CA . HIS A 1 118 ? 4.659 0.068 -17.093 1.00 95.38 118 HIS A CA 1
ATOM 972 C C . HIS A 1 118 ? 5.474 -0.886 -17.985 1.00 95.38 118 HIS A C 1
ATOM 974 O O . HIS A 1 118 ? 6.460 -0.439 -18.579 1.00 95.38 118 HIS A O 1
ATOM 980 N N . GLU A 1 119 ? 5.060 -2.146 -18.133 1.00 95.31 119 GLU A N 1
ATOM 981 C CA . GLU A 1 119 ? 5.644 -3.088 -19.098 1.00 95.31 119 GLU A CA 1
ATOM 982 C C . GLU A 1 119 ? 5.429 -2.612 -20.544 1.00 95.31 119 GLU A C 1
ATOM 984 O O . GLU A 1 119 ? 6.382 -2.541 -21.327 1.00 95.31 119 GLU A O 1
ATOM 989 N N . ASP A 1 120 ? 4.222 -2.150 -20.880 1.00 96.69 120 ASP A N 1
ATOM 990 C CA . ASP A 1 120 ? 3.924 -1.566 -22.193 1.00 96.69 120 ASP A CA 1
ATOM 991 C C . ASP A 1 120 ? 4.794 -0.332 -22.478 1.00 96.69 120 ASP A C 1
ATOM 993 O O . ASP A 1 120 ? 5.353 -0.167 -23.574 1.00 96.69 120 ASP A O 1
ATOM 997 N N . TYR A 1 121 ? 4.970 0.542 -21.480 1.00 96.12 121 TYR A N 1
ATOM 998 C CA . TYR A 1 121 ? 5.878 1.684 -21.594 1.00 96.12 121 TYR A CA 1
ATOM 999 C C . TYR A 1 121 ? 7.328 1.253 -21.810 1.00 96.12 121 TYR A C 1
ATOM 1001 O O . TYR A 1 121 ? 8.032 1.888 -22.602 1.00 96.12 121 TYR A O 1
ATOM 1009 N N . GLN A 1 122 ? 7.780 0.185 -21.154 1.00 96.56 122 GLN A N 1
ATOM 1010 C CA . GLN A 1 122 ? 9.113 -0.367 -21.362 1.00 96.56 122 GLN A CA 1
ATOM 1011 C C . GLN A 1 122 ? 9.291 -0.852 -22.805 1.00 96.56 122 GLN A C 1
ATOM 1013 O O . GLN A 1 122 ? 10.258 -0.450 -23.459 1.00 96.56 122 GLN A O 1
ATOM 1018 N N . CYS A 1 123 ? 8.360 -1.658 -23.321 1.00 96.94 123 CYS A N 1
ATOM 1019 C CA . CYS A 1 123 ? 8.388 -2.142 -24.701 1.00 96.94 123 CYS A CA 1
ATOM 1020 C C . CYS A 1 123 ? 8.431 -0.979 -25.700 1.00 96.94 123 CYS A C 1
ATOM 1022 O O . CYS A 1 123 ? 9.266 -0.957 -26.610 1.00 96.94 123 CYS A O 1
ATOM 1024 N N . ARG A 1 124 ? 7.599 0.046 -25.488 1.00 97.56 124 ARG A N 1
ATOM 1025 C CA . ARG A 1 124 ? 7.564 1.241 -26.338 1.00 97.56 124 ARG A CA 1
ATOM 1026 C C . ARG A 1 124 ? 8.865 2.045 -26.287 1.00 97.56 124 ARG A C 1
ATOM 1028 O O . ARG A 1 124 ? 9.320 2.525 -27.324 1.00 97.56 124 ARG A O 1
ATOM 1035 N N . LEU A 1 125 ? 9.468 2.210 -25.108 1.00 97.81 125 LEU A N 1
ATOM 1036 C CA . LEU A 1 125 ? 10.745 2.917 -24.958 1.00 97.81 125 LEU A CA 1
ATOM 1037 C C . LEU A 1 125 ? 11.883 2.183 -25.670 1.00 97.81 125 LEU A C 1
ATOM 1039 O O . LEU A 1 125 ? 12.685 2.833 -26.335 1.00 97.81 125 LEU A O 1
ATOM 1043 N N . ILE A 1 126 ? 11.925 0.852 -25.578 1.00 98.00 126 ILE A N 1
ATOM 1044 C CA . ILE A 1 126 ? 12.910 0.028 -26.291 1.00 98.00 126 ILE A CA 1
ATOM 1045 C C . ILE A 1 126 ? 12.742 0.192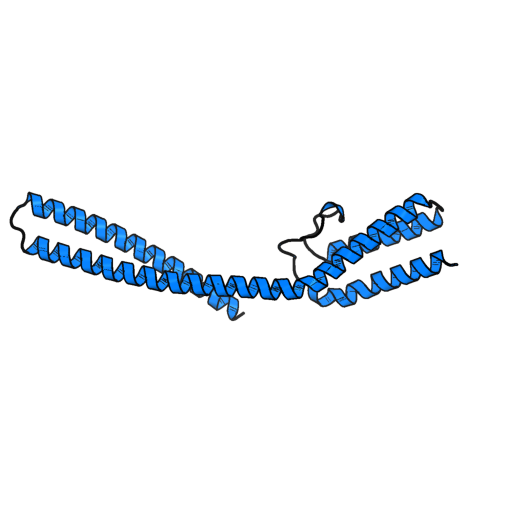 -27.804 1.00 98.00 126 ILE A C 1
ATOM 1047 O O . ILE A 1 126 ? 13.719 0.472 -28.495 1.00 98.00 126 ILE A O 1
ATOM 1051 N N . ALA A 1 127 ? 11.511 0.121 -28.318 1.00 98.12 127 ALA A N 1
ATOM 1052 C CA . ALA A 1 127 ? 11.244 0.353 -29.737 1.00 98.12 127 ALA A CA 1
ATOM 1053 C C . ALA A 1 127 ? 11.711 1.749 -30.196 1.00 98.12 127 ALA A C 1
ATOM 1055 O O . ALA A 1 127 ? 12.398 1.875 -31.205 1.00 98.12 127 ALA A O 1
ATOM 1056 N N . MET A 1 128 ? 11.426 2.801 -29.416 1.00 98.00 128 MET A N 1
ATOM 1057 C CA . MET A 1 128 ? 11.863 4.170 -29.727 1.00 98.00 128 MET A CA 1
ATOM 1058 C C . MET A 1 128 ? 13.384 4.358 -29.736 1.00 98.00 128 MET A C 1
ATOM 1060 O O . MET A 1 128 ? 13.866 5.249 -30.444 1.00 98.00 128 MET A O 1
ATOM 1064 N N . ILE A 1 129 ? 14.110 3.602 -28.907 1.00 97.94 129 ILE A N 1
ATOM 1065 C CA . ILE A 1 129 ? 15.577 3.590 -28.878 1.00 97.94 129 ILE A CA 1
ATOM 1066 C C . ILE A 1 129 ? 16.088 2.905 -30.144 1.00 97.94 129 ILE A C 1
ATOM 1068 O O . ILE A 1 129 ? 16.811 3.540 -30.909 1.00 97.94 129 ILE A O 1
ATOM 1072 N N . ASN A 1 130 ? 15.612 1.690 -30.425 1.00 97.75 130 ASN A N 1
ATOM 1073 C CA . ASN A 1 130 ? 16.005 0.915 -31.603 1.00 97.75 130 ASN A CA 1
ATOM 1074 C C . ASN A 1 130 ? 15.756 1.694 -32.909 1.00 97.75 130 ASN A C 1
ATOM 1076 O O . ASN A 1 130 ? 16.622 1.756 -33.779 1.00 97.75 130 ASN A O 1
ATOM 1080 N N . ASP A 1 131 ? 14.604 2.362 -33.034 1.00 97.44 131 ASP A N 1
ATOM 1081 C CA . ASP A 1 131 ? 14.272 3.196 -34.197 1.00 97.44 131 ASP A CA 1
ATOM 1082 C C . ASP A 1 131 ? 15.265 4.350 -34.402 1.00 97.44 131 ASP A C 1
ATOM 1084 O O . ASP A 1 131 ? 15.542 4.758 -35.533 1.00 97.44 131 ASP A O 1
ATOM 1088 N N . ARG A 1 132 ? 15.775 4.933 -33.313 1.00 96.94 132 ARG A N 1
ATOM 1089 C CA . ARG A 1 132 ? 16.747 6.034 -33.371 1.00 96.94 132 ARG A CA 1
ATOM 1090 C C . ARG A 1 132 ? 18.153 5.542 -33.643 1.00 96.94 132 ARG A C 1
ATOM 1092 O O . ARG A 1 132 ? 18.865 6.218 -34.377 1.00 96.94 132 ARG A O 1
ATOM 1099 N N . GLU A 1 133 ? 18.523 4.387 -33.105 1.00 96.25 133 GLU A N 1
ATOM 1100 C CA . GLU A 1 133 ? 19.788 3.719 -33.411 1.00 96.25 133 GLU A CA 1
ATOM 1101 C C . GLU A 1 133 ? 19.862 3.383 -34.906 1.00 96.25 133 GLU A C 1
ATOM 1103 O O . GLU A 1 133 ? 20.785 3.818 -35.587 1.00 96.25 133 GLU A O 1
ATOM 1108 N N . GLN A 1 134 ? 18.808 2.792 -35.477 1.00 96.56 134 GLN A N 1
ATOM 1109 C CA . GLN A 1 134 ? 18.747 2.528 -36.921 1.00 96.56 134 GLN A CA 1
ATOM 1110 C C . GLN A 1 134 ? 18.828 3.799 -37.783 1.00 96.56 134 GLN A C 1
ATOM 1112 O O . GLN A 1 134 ? 19.344 3.770 -38.904 1.00 96.56 134 GLN A O 1
ATOM 1117 N N . LYS A 1 135 ? 18.276 4.922 -37.304 1.00 95.25 135 LYS A N 1
ATOM 1118 C CA . LYS A 1 135 ? 18.395 6.223 -37.986 1.00 95.25 135 LYS A CA 1
ATOM 1119 C C . LYS A 1 135 ? 19.803 6.792 -37.868 1.00 95.25 135 LYS A C 1
ATOM 1121 O O . LYS A 1 135 ? 20.261 7.415 -38.821 1.00 95.25 135 LYS A O 1
ATOM 1126 N N . LEU A 1 136 ? 20.461 6.593 -36.729 1.00 94.94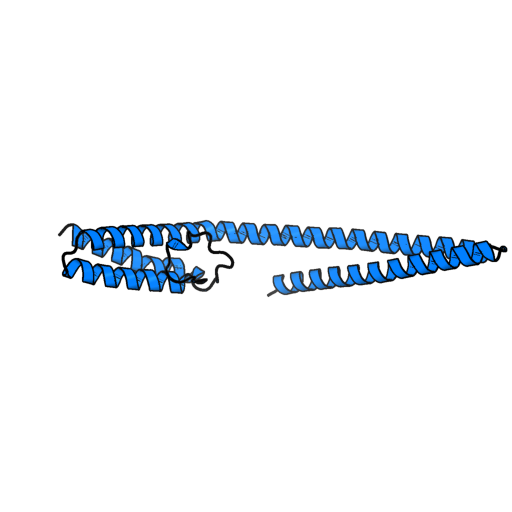 136 LEU A N 1
ATOM 1127 C CA . LEU A 1 136 ? 21.831 7.027 -36.488 1.00 94.94 136 LEU A CA 1
ATOM 1128 C C . LEU A 1 136 ? 22.796 6.309 -37.437 1.00 94.94 136 LEU A C 1
ATOM 1130 O O . LEU A 1 136 ? 23.607 6.978 -38.069 1.00 94.94 136 LEU A O 1
ATOM 1134 N N . ASP A 1 137 ? 22.631 4.997 -37.625 1.00 92.94 137 ASP A N 1
ATOM 1135 C CA . ASP A 1 137 ? 23.477 4.183 -38.513 1.00 92.94 137 ASP A CA 1
ATOM 1136 C C . ASP A 1 137 ? 23.431 4.634 -39.981 1.00 92.94 137 ASP A C 1
ATOM 1138 O O . ASP A 1 137 ? 24.402 4.502 -40.724 1.00 92.94 137 ASP A O 1
ATOM 1142 N N . LYS A 1 138 ? 22.290 5.179 -40.416 1.00 93.31 138 LYS A N 1
ATOM 1143 C CA . LYS A 1 138 ? 22.070 5.646 -41.795 1.00 93.31 138 LYS A CA 1
ATOM 1144 C C . LYS A 1 138 ? 22.418 7.123 -41.994 1.00 93.31 138 LYS A C 1
ATOM 1146 O O . LYS A 1 138 ? 22.371 7.609 -43.124 1.00 93.31 138 LYS A O 1
ATOM 1151 N N . GLN A 1 139 ? 22.710 7.858 -40.922 1.00 92.00 139 GLN A N 1
ATOM 1152 C CA . GLN A 1 139 ? 22.887 9.304 -40.964 1.00 92.00 139 GLN A CA 1
ATOM 1153 C C . GLN A 1 139 ? 24.342 9.679 -41.266 1.00 92.00 139 GLN A C 1
ATOM 1155 O O . GLN A 1 139 ? 25.273 9.189 -40.639 1.00 92.00 139 GLN A O 1
ATOM 1160 N N . GLN A 1 140 ? 24.539 10.601 -42.210 1.00 88.75 140 GLN A N 1
ATOM 1161 C CA . GLN A 1 140 ? 25.874 11.072 -42.609 1.00 88.75 140 GLN A CA 1
ATOM 1162 C C . GLN A 1 140 ? 26.207 12.4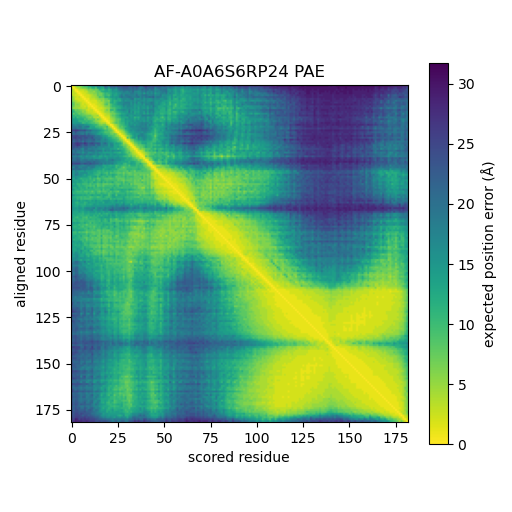56 -42.034 1.00 88.75 140 GLN A C 1
ATOM 1164 O O . GLN A 1 140 ? 27.373 12.829 -41.915 1.00 88.75 140 GLN A O 1
ATOM 1169 N N . SER A 1 141 ? 25.189 13.239 -41.660 1.00 94.88 141 SER A N 1
ATOM 1170 C CA . SER A 1 141 ? 25.390 14.569 -41.080 1.00 94.88 141 SER A CA 1
ATOM 1171 C C . SER A 1 141 ? 25.785 14.484 -39.606 1.00 94.88 141 SER A C 1
ATOM 1173 O O . SER A 1 141 ? 24.990 14.055 -38.770 1.00 94.88 141 SER A O 1
ATOM 1175 N N . TYR A 1 142 ? 26.974 14.993 -39.270 1.00 92.19 142 TYR A N 1
ATOM 1176 C CA . TYR A 1 142 ? 27.493 15.027 -37.897 1.00 92.19 142 TYR A CA 1
ATOM 1177 C C . TYR A 1 142 ? 26.531 15.700 -36.902 1.00 92.19 142 TYR A C 1
ATOM 1179 O O . TYR A 1 142 ? 26.268 15.167 -35.825 1.00 92.19 142 TYR A O 1
ATOM 1187 N N . VAL A 1 143 ? 25.940 16.839 -37.284 1.00 94.44 143 VAL A N 1
ATOM 1188 C CA . VAL A 1 143 ? 24.994 17.580 -36.430 1.00 94.44 143 VAL A CA 1
ATOM 1189 C C . VAL A 1 143 ? 23.733 16.755 -36.156 1.00 94.44 143 VAL A C 1
ATOM 1191 O O . VAL A 1 143 ? 23.208 16.769 -35.044 1.00 94.44 143 VAL A O 1
ATOM 1194 N N . ALA A 1 144 ? 23.237 16.018 -37.153 1.00 92.75 144 ALA A N 1
ATOM 1195 C CA . ALA A 1 144 ? 22.076 15.152 -36.979 1.00 92.75 144 ALA A CA 1
ATOM 1196 C C . ALA A 1 144 ? 22.408 13.901 -36.146 1.00 92.75 144 ALA A C 1
ATOM 1198 O O . ALA A 1 144 ? 21.597 13.506 -35.309 1.00 92.75 144 ALA A O 1
ATOM 1199 N N . CYS A 1 145 ? 23.608 13.330 -36.305 1.00 93.31 145 CYS A N 1
ATOM 1200 C CA . CYS A 1 145 ? 24.090 12.232 -35.466 1.00 93.31 145 CYS A CA 1
ATOM 1201 C C . CYS A 1 145 ? 24.174 12.639 -33.990 1.00 93.31 145 CYS A C 1
ATOM 1203 O O . CYS A 1 145 ? 23.672 11.922 -33.128 1.00 93.31 145 CYS A O 1
ATOM 1205 N N . GLN A 1 146 ? 24.729 13.819 -33.692 1.00 95.69 146 GLN A N 1
ATOM 1206 C CA . GLN A 1 146 ? 24.827 14.317 -32.318 1.00 95.69 146 GLN A CA 1
ATOM 1207 C C . GLN A 1 146 ? 23.443 14.490 -31.669 1.00 95.69 146 GLN A C 1
ATOM 1209 O O . GLN A 1 146 ? 23.251 14.120 -30.511 1.00 95.69 146 GLN A O 1
ATOM 1214 N N . LYS A 1 147 ? 22.457 15.008 -32.415 1.00 95.62 147 LYS A N 1
ATOM 1215 C CA . LYS A 1 147 ? 21.071 15.131 -31.932 1.00 95.62 147 LYS A CA 1
ATOM 1216 C C . LYS A 1 147 ? 20.452 13.765 -31.626 1.00 95.62 147 LYS A C 1
ATOM 1218 O O . LYS A 1 147 ? 19.900 13.579 -30.546 1.00 95.62 147 LYS A O 1
ATOM 1223 N N . LEU A 1 148 ? 20.591 12.797 -32.534 1.00 96.12 148 LEU A N 1
ATOM 1224 C CA . LEU A 1 148 ? 20.081 11.436 -32.330 1.00 96.12 148 LEU A CA 1
ATOM 1225 C C . LEU A 1 148 ? 20.716 10.761 -31.108 1.00 96.12 148 LEU A C 1
ATOM 1227 O O . LEU A 1 148 ? 20.004 10.145 -30.321 1.00 96.12 148 LEU A O 1
ATOM 1231 N N . GLN A 1 149 ? 22.022 10.934 -30.890 1.00 95.69 149 GLN A N 1
ATOM 1232 C CA . GLN A 1 149 ? 22.708 10.417 -29.701 1.00 95.69 149 GLN A CA 1
ATOM 1233 C C . GLN A 1 149 ? 22.173 11.027 -28.398 1.00 95.69 149 GLN A C 1
ATOM 1235 O O . GLN A 1 149 ? 21.970 10.306 -27.421 1.00 95.69 149 GLN A O 1
ATOM 1240 N N . GLN A 1 150 ? 21.893 12.335 -28.376 1.00 96.94 150 GLN A N 1
ATOM 1241 C CA . GLN A 1 150 ? 21.271 12.988 -27.218 1.00 96.94 150 GLN A CA 1
ATOM 1242 C C . GLN A 1 150 ? 19.857 12.453 -26.955 1.00 96.94 150 GLN A C 1
ATOM 1244 O O . GLN A 1 150 ? 19.492 12.206 -25.804 1.00 96.94 150 GLN A O 1
ATOM 1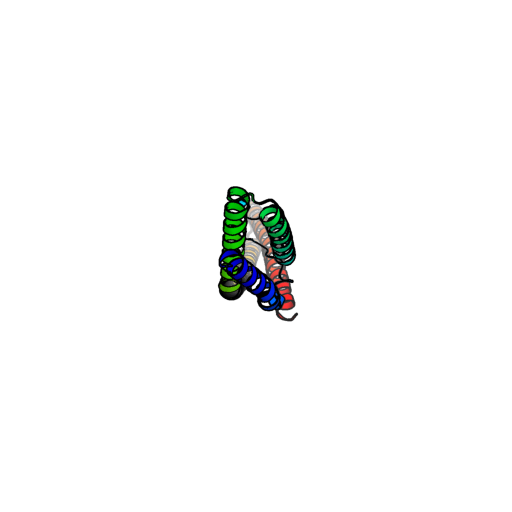249 N N . GLU A 1 151 ? 19.066 12.233 -28.008 1.00 97.19 151 GLU A N 1
ATOM 1250 C CA . GLU A 1 151 ? 17.730 11.646 -27.887 1.00 97.19 151 GLU A CA 1
ATOM 1251 C C . GLU A 1 151 ? 17.775 10.203 -27.368 1.00 97.19 151 GLU A C 1
ATOM 1253 O O . GLU A 1 151 ? 16.997 9.854 -26.478 1.00 97.19 151 GLU A O 1
ATOM 1258 N N . ILE A 1 152 ? 18.701 9.382 -27.876 1.00 97.75 152 ILE A N 1
ATOM 1259 C CA . ILE A 1 152 ? 18.928 8.012 -27.394 1.00 97.75 152 ILE A CA 1
ATOM 1260 C C . ILE A 1 152 ? 19.304 8.044 -25.911 1.00 97.75 152 ILE A C 1
ATOM 1262 O O . ILE A 1 152 ? 18.655 7.379 -25.109 1.00 97.75 152 ILE A O 1
ATOM 1266 N N . ALA A 1 153 ? 20.267 8.878 -25.508 1.00 97.75 153 ALA A N 1
ATOM 1267 C CA . ALA A 1 153 ? 20.662 9.009 -24.105 1.00 97.75 153 ALA A CA 1
ATOM 1268 C C . ALA A 1 153 ? 19.484 9.423 -23.201 1.00 97.75 153 ALA A C 1
ATOM 1270 O O . ALA A 1 153 ? 19.297 8.869 -22.113 1.00 97.75 153 ALA A O 1
ATOM 1271 N N . ALA A 1 154 ? 18.642 10.354 -23.663 1.00 97.81 154 ALA A N 1
ATOM 1272 C CA . ALA A 1 154 ? 17.451 10.777 -22.934 1.00 97.81 154 ALA A CA 1
ATOM 1273 C C . ALA A 1 154 ? 16.418 9.644 -22.784 1.00 97.81 154 ALA A C 1
ATOM 1275 O O . ALA A 1 154 ? 15.833 9.487 -21.706 1.00 97.81 154 ALA A O 1
ATOM 1276 N N . LEU A 1 155 ? 16.193 8.844 -23.831 1.00 98.00 155 LEU A N 1
ATOM 1277 C CA . LEU A 1 155 ? 15.293 7.688 -23.790 1.00 98.00 155 LEU A CA 1
ATOM 1278 C C . LEU A 1 155 ? 15.837 6.567 -22.906 1.00 98.00 155 LEU A C 1
ATOM 1280 O O . LEU A 1 155 ? 15.086 6.033 -22.093 1.00 98.00 155 LEU A O 1
ATOM 1284 N N . THR A 1 156 ? 17.133 6.273 -22.977 1.00 97.56 156 THR A N 1
ATOM 1285 C CA . THR A 1 156 ? 17.793 5.300 -22.098 1.00 97.56 156 THR A CA 1
ATOM 1286 C C . THR A 1 156 ? 17.662 5.711 -20.632 1.00 97.56 156 THR A C 1
ATOM 1288 O O . THR A 1 156 ? 17.301 4.893 -19.787 1.00 97.56 156 THR A O 1
ATOM 1291 N N . GLY A 1 157 ? 17.830 7.000 -20.316 1.00 97.56 157 GLY A N 1
ATOM 1292 C CA . GLY A 1 157 ? 17.582 7.517 -18.968 1.00 97.56 157 GLY A CA 1
ATOM 1293 C C . GLY A 1 157 ? 16.127 7.341 -18.504 1.00 97.56 157 GLY A C 1
ATOM 1294 O O . GLY A 1 157 ? 15.877 7.041 -17.335 1.00 97.56 157 GLY A O 1
ATOM 1295 N N . ARG A 1 158 ? 15.146 7.484 -19.407 1.00 97.50 158 ARG A N 1
ATOM 1296 C CA . ARG A 1 158 ? 13.730 7.191 -19.107 1.00 97.50 158 ARG A CA 1
ATOM 1297 C C . ARG A 1 158 ? 13.491 5.697 -18.894 1.00 97.50 158 ARG A C 1
ATOM 1299 O O . ARG A 1 158 ? 12.785 5.347 -17.953 1.00 97.50 158 ARG A O 1
ATOM 1306 N N . LEU A 1 159 ? 14.101 4.838 -19.708 1.00 97.75 159 LEU A N 1
ATOM 1307 C CA . LEU A 1 159 ? 13.998 3.383 -19.597 1.00 97.75 159 LEU A CA 1
ATOM 1308 C C . LEU A 1 159 ? 14.520 2.882 -18.245 1.00 97.75 159 LEU A C 1
ATOM 1310 O O . LEU A 1 159 ? 13.860 2.072 -17.600 1.00 97.75 159 LEU A O 1
ATOM 1314 N N . VAL A 1 160 ? 15.652 3.411 -17.771 1.00 97.56 160 VAL A N 1
ATOM 1315 C CA . VAL A 1 160 ? 16.194 3.073 -16.442 1.00 97.56 160 VAL A CA 1
ATOM 1316 C C . VAL A 1 160 ? 15.200 3.427 -15.335 1.00 97.56 160 VAL A C 1
ATOM 1318 O O . VAL A 1 160 ? 14.916 2.591 -14.480 1.00 97.56 160 VAL A O 1
ATOM 1321 N N . ARG A 1 161 ? 14.614 4.631 -15.371 1.00 97.12 161 ARG A N 1
ATOM 1322 C CA . ARG A 1 161 ? 13.592 5.036 -14.391 1.00 97.12 161 ARG A CA 1
ATOM 1323 C C . ARG A 1 161 ? 12.330 4.173 -14.469 1.00 97.12 161 ARG A C 1
ATOM 1325 O O . ARG A 1 161 ? 11.750 3.856 -13.438 1.00 97.12 161 ARG A O 1
ATOM 1332 N N . CYS A 1 162 ? 11.922 3.773 -15.673 1.00 96.62 162 CYS A N 1
ATOM 1333 C CA . CYS A 1 162 ? 10.783 2.879 -15.878 1.00 96.62 162 CYS A CA 1
ATOM 1334 C C . CYS A 1 162 ? 11.030 1.501 -15.240 1.00 96.62 162 CYS A C 1
ATOM 1336 O O . CYS A 1 162 ? 10.202 1.039 -14.461 1.00 96.62 162 CYS A O 1
ATOM 1338 N N . ARG A 1 163 ? 12.213 0.909 -15.459 1.00 96.06 163 ARG A N 1
ATOM 1339 C CA . ARG A 1 163 ? 12.618 -0.360 -14.825 1.00 96.06 163 ARG A CA 1
ATOM 1340 C C . ARG A 1 163 ? 12.687 -0.268 -13.300 1.00 96.06 163 ARG A C 1
ATOM 1342 O O . ARG A 1 163 ? 12.288 -1.198 -12.610 1.00 96.06 163 ARG A O 1
ATOM 1349 N N . GLN A 1 164 ? 13.161 0.857 -12.763 1.00 96.38 164 GLN A N 1
ATOM 1350 C CA . GLN A 1 164 ? 13.139 1.096 -11.316 1.00 96.38 164 GLN A CA 1
ATOM 1351 C C . GLN A 1 164 ? 11.706 1.134 -10.775 1.00 96.38 164 GLN A C 1
ATOM 1353 O O . GLN A 1 164 ? 11.436 0.544 -9.733 1.00 96.38 164 GLN A O 1
ATOM 1358 N N . ALA A 1 165 ? 10.787 1.796 -11.482 1.00 94.56 165 ALA A N 1
ATOM 1359 C CA . ALA A 1 165 ? 9.382 1.833 -11.096 1.00 94.56 165 ALA A CA 1
ATOM 1360 C C . ALA A 1 165 ? 8.731 0.440 -11.144 1.00 94.56 165 ALA A C 1
ATOM 1362 O O . ALA A 1 165 ? 8.035 0.093 -10.195 1.00 94.56 165 ALA A O 1
ATOM 1363 N N . LEU A 1 166 ? 9.007 -0.363 -12.181 1.00 95.50 166 LEU A N 1
ATOM 1364 C CA . LEU A 1 166 ? 8.553 -1.758 -12.276 1.00 95.50 166 LEU A CA 1
ATOM 1365 C C . LEU A 1 166 ? 9.016 -2.582 -11.074 1.00 95.50 166 LEU A C 1
ATOM 1367 O O . LEU A 1 166 ? 8.184 -3.134 -10.366 1.00 95.50 166 LEU A O 1
ATOM 1371 N N . SER A 1 167 ? 10.311 -2.537 -10.748 1.00 95.12 167 SER A N 1
ATOM 1372 C CA . SER A 1 167 ? 10.852 -3.266 -9.594 1.00 95.12 167 SER A CA 1
ATOM 1373 C C . SER A 1 167 ? 10.207 -2.856 -8.263 1.00 95.12 167 SER A C 1
ATOM 1375 O O . SER A 1 167 ? 10.051 -3.676 -7.360 1.00 95.12 167 SER A O 1
ATOM 1377 N N . LEU A 1 168 ? 9.817 -1.587 -8.108 1.00 94.81 168 LEU A N 1
ATOM 1378 C CA . LEU A 1 168 ? 9.089 -1.139 -6.919 1.00 94.81 168 LEU A CA 1
ATOM 1379 C C . LEU A 1 168 ? 7.653 -1.676 -6.881 1.00 94.81 168 LEU A C 1
ATOM 1381 O O . LEU A 1 168 ? 7.176 -2.012 -5.797 1.00 94.81 168 LEU A O 1
ATOM 1385 N N . ILE A 1 169 ? 6.976 -1.749 -8.029 1.00 93.31 169 ILE A N 1
ATOM 1386 C CA . ILE A 1 169 ? 5.625 -2.314 -8.142 1.00 93.31 169 ILE A CA 1
ATOM 1387 C C . ILE A 1 169 ? 5.668 -3.812 -7.824 1.00 93.31 169 ILE A C 1
ATOM 1389 O O . ILE A 1 169 ? 4.948 -4.245 -6.930 1.00 93.31 169 ILE A O 1
ATOM 1393 N N . GLU A 1 170 ? 6.579 -4.563 -8.445 1.00 93.25 170 GLU A N 1
ATOM 1394 C CA . GLU A 1 170 ? 6.790 -6.000 -8.209 1.00 93.25 170 GLU A CA 1
ATOM 1395 C C . GLU A 1 170 ? 7.040 -6.297 -6.726 1.00 93.25 170 GLU A C 1
ATOM 1397 O O . GLU A 1 170 ? 6.306 -7.064 -6.113 1.00 93.25 170 GLU A O 1
ATOM 1402 N N . ARG A 1 171 ? 7.985 -5.590 -6.088 1.00 93.50 171 ARG A N 1
ATOM 1403 C CA . ARG A 1 171 ? 8.251 -5.737 -4.643 1.00 93.50 171 ARG A CA 1
ATOM 1404 C C . ARG A 1 171 ? 7.045 -5.413 -3.771 1.00 93.50 171 ARG A C 1
ATOM 1406 O O . ARG A 1 171 ? 6.941 -5.900 -2.647 1.00 93.50 171 ARG A O 1
ATOM 1413 N N . THR A 1 172 ? 6.183 -4.508 -4.224 1.00 90.31 172 THR A N 1
ATOM 1414 C CA . THR A 1 172 ? 4.968 -4.165 -3.485 1.00 90.31 172 THR A CA 1
ATOM 1415 C C . THR A 1 172 ? 3.951 -5.296 -3.604 1.00 90.31 172 THR A C 1
ATOM 1417 O O . THR A 1 172 ? 3.375 -5.673 -2.588 1.00 90.31 172 THR A O 1
ATOM 1420 N N . ILE A 1 173 ? 3.791 -5.878 -4.796 1.00 90.56 173 ILE A N 1
ATOM 1421 C CA . ILE A 1 173 ? 2.952 -7.059 -5.034 1.00 90.56 173 ILE A CA 1
ATOM 1422 C C . ILE A 1 173 ? 3.447 -8.241 -4.189 1.00 90.56 173 ILE A C 1
ATOM 1424 O O . ILE A 1 173 ? 2.667 -8.771 -3.405 1.00 90.56 173 ILE A O 1
ATOM 1428 N N . GLU A 1 174 ? 4.746 -8.560 -4.224 1.00 89.94 174 GLU A N 1
ATOM 1429 C CA . GLU A 1 174 ? 5.351 -9.633 -3.414 1.00 89.94 174 GLU A CA 1
ATOM 1430 C C . GLU A 1 174 ? 5.042 -9.480 -1.916 1.00 89.94 174 GLU A C 1
ATOM 1432 O O . GLU A 1 174 ? 4.742 -10.449 -1.220 1.00 89.94 174 GLU A O 1
ATOM 1437 N N . ARG A 1 175 ? 5.094 -8.249 -1.386 1.00 87.56 175 ARG A N 1
ATOM 1438 C CA . ARG A 1 175 ? 4.752 -7.983 0.022 1.00 87.56 175 ARG A CA 1
ATOM 1439 C C . ARG A 1 175 ? 3.283 -8.256 0.321 1.00 87.56 175 ARG A C 1
ATOM 1441 O O . ARG A 1 175 ? 2.995 -8.819 1.373 1.00 87.56 175 ARG A O 1
ATOM 1448 N N . TYR A 1 176 ? 2.376 -7.845 -0.564 1.00 83.69 176 TYR A N 1
ATOM 1449 C CA . TYR A 1 176 ? 0.943 -8.097 -0.395 1.00 83.69 176 TYR A CA 1
ATOM 1450 C C . TYR A 1 176 ? 0.609 -9.588 -0.491 1.00 83.69 176 TYR A C 1
ATOM 1452 O O . TYR A 1 176 ? -0.214 -10.075 0.282 1.00 83.69 176 TYR A O 1
ATOM 1460 N N . GLU A 1 177 ? 1.261 -10.320 -1.393 1.00 82.88 177 GLU A N 1
ATOM 1461 C CA . GLU A 1 177 ? 1.079 -11.767 -1.533 1.00 82.88 177 GLU A CA 1
ATOM 1462 C C . GLU A 1 177 ? 1.576 -12.517 -0.300 1.00 82.88 177 GLU A C 1
ATOM 1464 O O . GLU A 1 177 ? 0.835 -13.321 0.258 1.00 82.88 177 GLU A O 1
ATOM 1469 N N . ASN A 1 178 ? 2.769 -12.184 0.201 1.00 82.38 178 ASN A N 1
ATOM 1470 C CA . ASN A 1 178 ? 3.304 -12.794 1.419 1.00 82.38 178 ASN A CA 1
ATOM 1471 C C . ASN A 1 178 ? 2.428 -12.503 2.650 1.00 82.38 178 ASN A C 1
ATOM 1473 O O . ASN A 1 178 ? 2.177 -13.405 3.440 1.00 82.38 178 ASN A O 1
ATOM 1477 N N . GLN A 1 179 ? 1.896 -11.281 2.782 1.00 76.69 179 GLN A N 1
ATOM 1478 C CA . GLN A 1 179 ? 0.946 -10.932 3.850 1.00 76.69 179 GLN A CA 1
ATOM 1479 C C . GLN A 1 179 ? -0.410 -11.636 3.738 1.00 76.69 179 GLN A C 1
ATOM 1481 O O . GLN A 1 179 ? -1.146 -11.671 4.716 1.00 76.69 179 GLN A O 1
ATOM 1486 N N . SER A 1 180 ? -0.774 -12.140 2.557 1.00 62.53 180 SER A N 1
ATOM 1487 C CA . SER A 1 180 ? -2.038 -12.856 2.349 1.00 62.53 180 SER A CA 1
ATOM 1488 C C . SER A 1 180 ? -1.921 -14.360 2.630 1.00 62.53 180 SER A C 1
ATOM 1490 O O . SER A 1 180 ? -2.945 -15.039 2.695 1.00 62.53 180 SER A O 1
ATOM 1492 N N . ILE A 1 181 ? -0.693 -14.886 2.734 1.00 58.69 181 ILE A N 1
ATOM 1493 C CA . ILE A 1 181 ? -0.395 -16.311 2.963 1.00 58.69 181 ILE A CA 1
ATOM 1494 C C . ILE A 1 181 ? -0.168 -16.612 4.461 1.00 58.69 181 ILE A C 1
ATOM 1496 O O . ILE A 1 181 ? -0.345 -17.760 4.872 1.00 58.69 181 ILE A O 1
ATOM 1500 N N . GLU A 1 182 ? 0.188 -15.604 5.267 1.00 44.34 182 GLU A N 1
ATOM 1501 C CA . GLU A 1 182 ? 0.293 -15.667 6.741 1.00 44.34 182 GLU A CA 1
ATOM 1502 C C . GLU A 1 182 ? -1.051 -15.423 7.448 1.00 44.34 182 GLU A C 1
ATOM 1504 O O . GLU A 1 182 ? -1.311 -16.129 8.452 1.00 44.34 182 GLU A O 1
#

Solvent-accessible surface area (backbone atoms only — not comparable to full-atom values): 10211 Å² total; per-residue (Å²): 113,71,65,58,53,52,51,50,52,51,48,52,50,61,62,50,44,58,69,75,34,60,87,52,45,76,54,64,47,92,70,74,91,61,70,70,85,78,45,95,62,95,56,55,33,55,54,54,54,52,50,51,51,53,50,53,49,54,51,39,56,53,34,59,75,70,67,41,66,72,61,39,52,54,50,50,54,52,50,51,52,51,50,54,49,52,55,52,47,65,64,45,45,63,56,47,55,52,51,53,52,48,56,50,52,53,52,52,53,52,50,55,55,50,49,53,55,50,51,54,50,48,55,52,47,5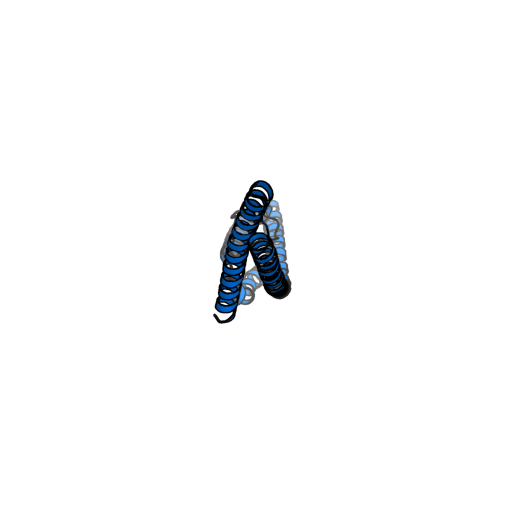1,51,57,40,53,57,43,51,60,49,43,78,73,51,83,51,66,71,58,39,55,51,44,51,52,52,41,54,54,48,53,56,49,46,53,53,50,54,53,50,46,54,54,49,53,56,50,50,54,52,56,53,55,66,71,75,111